Protein 1R5L (pdb70)

Foldseek 3Di:
DACLVVLVVVCVVVPQPPDDPHSDSLSLVLLCLLVVNPNVLSNQLVVLQSVLCVVLVLQRFALQCPVPLQLLVLPQWFWFPDAAPQQATEIEGEPQSDDCVRAAPSSVVNVVVLVQVVVSSDVSQSNRFHEYEYECVNPDVSNLVRLDPVNLLSVQSCQARHGSTPHQAYEYEQDDPVCPVSVCSVVNHDPNHVVRYYAHHPRQVVVCVRGPQTDAPVRNHDDHHVVRSVVVSVVSCCSVVSVSRHD

B-factor: mean 25.12, std 9.26, range [11.46, 57.84]

GO terms:
  GO:0008431 vitamin E binding (F, TAS)
  GO:0006629 lipid metabolic process (P, TAS)
  GO:0120013 lipid transfer activity (F, EXP)
  GO:0042360 vitamin E metabolic process (P, TAS)
  GO:0005829 cytosol (C, TAS)
  GO:0005515 protein binding (F, IPI)

CATH classification: 1.10.8.20 (+2 more: 1.20.5.1200, 3.40.525.10)

Solvent-accessible surface area: 11647 Å² total

Radius of gyration: 17.75 Å; Cα contacts (8 Å, |Δi|>4): 399; chains: 1; bounding box: 36×48×44 Å

InterPro domains:
  IPR001251 CRAL-TRIO lipid binding domain [PF00650] (99-247)
  IPR001251 CRAL-TRIO lipid binding domain [PS50191] (88-253)
  IPR001251 CRAL-TRIO lipid binding domain [SM00516] (95-250)
  IPR001251 CRAL-TRIO lipid binding domain [cd00170] (97-248)
  IPR011074 CRAL/TRIO, N-terminal domain [PF03765] (48-72)
  IPR011074 CRAL/TRIO, N-terminal domain [SM01100] (48-73)
  IPR036273 CRAL/TRIO, N-terminal domain superfamily [SSF46938] (12-89)
  IPR036865 CRAL-TRIO lipid binding domain superfamily [G3DSA:3.40.525.10] (96-241)
  IPR036865 CRAL-TRIO lipid binding domain superfamily [SSF52087] (92-273)

Secondary structure (DSSP, 8-state):
-TTHHHHHHHHHHHT---SSS---HHHHHHHHHHTTT-HHHHHHHHHHHHHHHHH-HHHHS---GGGTHHHHHTT-EEE-SS--TT--EEEEEEGGG--TTTS-HHHHHHHHHHHHHHHTTSHHHHHH-EEEEEE-TT--HHHHHH--HHHHHHHHHHHHTSSSS-EEEEEEES--GGGHHHH--GGGS-HHHHTTB---SS-HHHHHHHSTTTS-GGGT-SS---HHHHHHHHH---HHHHHHT--

Organism: Homo sapiens (NCBI:txid9606)

Sequence (247 aa):
QPGLAALRRRAREAGVPLAPLPLTDSFLLRFLRARDFDLDLAWRLLKNYYKWRAECPEISADLHPRSIIGLLKAGYHGVLRSRDPTGSKVLIYRIAHWDPKVFTAYDVFRVSLITSELIVQEVETQRNGIKAIFDLEGWQFSHAFQITPSSVAKKIAAVLTDSFPLKVRRGIHLINEPVIFHAVFSIKPFLTEKIKERIHHGNNYKQSLLQHFPDILPLEYGGEEFSEDICCQEWTNNFIKSEDYLSSISE

Nearest PDB structures (foldseek):
  1r5l-assembly1_A  TM=1.002E+00  e=2.009E-47  Homo sapiens
  1oiz-assembly2_B  TM=9.698E-01  e=4.340E-42  Homo sapiens
  3w67-assembly1_B  TM=9.714E-01  e=9.330E-40  Mus musculus
  6zpd-assembly1_A  TM=9.839E-01  e=1.927E-38  Homo sapiens
  5mug-assembly1_A  TM=9.830E-01  e=3.223E-38  Homo sapiens

Structure (mmCIF, N/CA/C/O backbone):
data_1R5L
#
_entry.id   1R5L
#
_cell.length_a   40.096
_cell.length_b   77.151
_cell.length_c   85.397
_cell.angle_alpha   90.00
_cell.angle_beta   90.00
_cell.angle_gamma   90.00
#
_symmetry.space_group_name_H-M   'P 21 21 21'
#
loop_
_entity.id
_entity.type
_entity.pdbx_description
1 polymer 'PROTEIN (Alpha-tocopherol transfer protein)'
2 non-polymer (2R)-2,5,7,8-TETRAMETHYL-2-[(4R,8R)-4,8,12-TRIMETHYLTRIDECYL]CHROMAN-6-OL
3 water water
#
loop_
_atom_site.group_PDB
_atom_site.id
_atom_site.type_symbol
_atom_site.label_atom_id
_atom_site.label_alt_id
_atom_site.label_comp_id
_atom_site.label_asym_id
_atom_site.label_entity_id
_atom_site.label_seq_id
_atom_site.pdbx_PDB_ins_code
_atom_site.Cartn_x
_atom_site.Cartn_y
_atom_site.Cartn_z
_atom_site.occupancy
_atom_site.B_iso_or_equiv
_atom_site.auth_seq_id
_atom_site.auth_comp_id
_atom_site.auth_asym_id
_atom_site.auth_atom_id
_atom_site.pdbx_PDB_model_num
ATOM 1 N N . GLN A 1 9 ? 9.087 90.769 7.963 1.00 48.50 25 GLN A N 1
ATOM 2 C CA . GLN A 1 9 ? 9.899 89.546 7.696 1.00 45.91 25 GLN A CA 1
ATOM 3 C C . GLN A 1 9 ? 9.944 89.275 6.191 1.00 43.93 25 GLN A C 1
ATOM 4 O O . GLN A 1 9 ? 8.972 89.529 5.483 1.00 45.83 25 GLN A O 1
ATOM 10 N N . PRO A 1 10 ? 11.074 88.743 5.680 1.00 43.60 26 PRO A N 1
ATOM 11 C CA . PRO A 1 10 ? 11.174 88.484 4.239 1.00 39.60 26 PRO A CA 1
ATOM 12 C C . PRO A 1 10 ? 10.093 87.605 3.636 1.00 37.66 26 PRO A C 1
ATOM 13 O O . PRO A 1 10 ? 9.904 86.459 4.054 1.00 38.31 26 PRO A O 1
ATOM 17 N N . GLY A 1 11 ? 9.378 88.161 2.658 1.00 35.01 27 GLY A N 1
ATOM 18 C CA . GLY A 1 11 ? 8.337 87.414 1.982 1.00 30.15 27 GLY A CA 1
ATOM 19 C C . GLY A 1 11 ? 6.929 87.471 2.559 1.00 28.10 27 GLY A C 1
ATOM 20 O O . GLY A 1 11 ? 6.015 86.918 1.968 1.00 25.79 27 GLY A O 1
ATOM 21 N N . LEU A 1 12 ? 6.729 88.160 3.679 1.00 27.84 28 LEU A N 1
ATOM 22 C CA . LEU A 1 12 ? 5.395 88.218 4.276 1.00 28.50 28 LEU A CA 1
ATOM 23 C C . LEU A 1 12 ? 4.328 88.900 3.391 1.00 25.45 28 LEU A C 1
ATOM 24 O O . LEU A 1 12 ? 3.235 88.355 3.143 1.00 23.02 28 LEU A O 1
ATOM 29 N N . ALA A 1 13 ? 4.636 90.097 2.894 1.00 28.06 29 ALA A N 1
ATOM 30 C CA . ALA A 1 13 ? 3.683 90.763 2.030 1.00 24.88 29 ALA A CA 1
ATOM 31 C C . ALA A 1 13 ? 3.467 89.980 0.728 1.00 19.68 29 ALA A C 1
ATOM 32 O O . ALA A 1 13 ? 2.367 89.884 0.245 1.00 25.51 29 ALA A O 1
ATOM 34 N N . ALA A 1 14 ? 4.531 89.417 0.190 1.00 24.51 30 ALA A N 1
ATOM 35 C CA . ALA A 1 14 ? 4.421 88.623 -1.041 1.00 28.81 30 ALA A CA 1
ATOM 36 C C . ALA A 1 14 ? 3.531 87.399 -0.791 1.00 25.17 30 ALA A C 1
ATOM 37 O O . ALA A 1 14 ? 2.705 87.032 -1.617 1.00 26.35 30 ALA A O 1
ATOM 39 N N . LEU A 1 15 ? 3.700 86.748 0.364 1.00 24.97 31 LEU A N 1
ATOM 40 C CA . LEU A 1 15 ? 2.876 85.580 0.669 1.00 25.64 31 LEU A CA 1
ATOM 41 C C . LEU A 1 15 ? 1.414 85.972 0.852 1.00 24.69 31 LEU A C 1
ATOM 42 O O . LEU A 1 15 ? 0.520 85.272 0.394 1.00 22.55 31 LEU A O 1
ATOM 47 N N . ARG A 1 16 ? 1.152 87.074 1.565 1.00 22.13 32 ARG A N 1
ATOM 48 C CA . ARG A 1 16 ? -0.223 87.543 1.714 1.00 24.98 32 ARG A CA 1
ATOM 49 C C . ARG A 1 16 ? -0.887 87.822 0.340 1.00 22.30 32 ARG A C 1
ATOM 50 O O . ARG A 1 16 ? -2.032 87.438 0.093 1.00 25.10 32 ARG A O 1
ATOM 58 N N . ARG A 1 17 ? -0.180 88.540 -0.526 1.00 28.98 33 ARG A N 1
ATOM 59 C CA . ARG A 1 17 ? -0.725 88.868 -1.841 1.00 29.48 33 ARG A CA 1
ATOM 60 C C . ARG A 1 17 ? -1.066 87.609 -2.656 1.00 27.18 33 ARG A C 1
ATOM 61 O O . ARG A 1 17 ? -2.146 87.527 -3.261 1.00 28.61 33 ARG A O 1
ATOM 69 N N . ARG A 1 18 ? -0.178 86.616 -2.646 1.00 26.28 34 ARG A N 1
ATOM 70 C CA . ARG A 1 18 ? -0.441 85.382 -3.378 1.00 28.42 34 ARG A CA 1
ATOM 71 C C . ARG A 1 18 ? -1.694 84.710 -2.872 1.00 26.86 34 ARG A C 1
ATOM 72 O O . ARG A 1 18 ? -2.548 84.238 -3.635 1.00 31.32 34 ARG A O 1
ATOM 80 N N . ALA A 1 19 ? -1.787 84.638 -1.550 1.00 27.27 35 ALA A N 1
ATOM 81 C CA . ALA A 1 19 ? -2.947 84.037 -0.913 1.00 29.96 35 ALA A CA 1
ATOM 82 C C . ALA A 1 19 ? -4.214 84.791 -1.342 1.00 28.57 35 ALA A C 1
ATOM 83 O O . ALA A 1 19 ? -5.202 84.170 -1.741 1.00 29.00 35 ALA A O 1
ATOM 85 N N . ARG A 1 20 ? -4.174 86.117 -1.284 1.00 31.58 36 ARG A N 1
ATOM 86 C CA . ARG A 1 20 ? -5.337 86.915 -1.685 1.00 37.15 36 ARG A CA 1
ATOM 87 C C . ARG A 1 20 ? -5.699 86.722 -3.161 1.00 37.03 36 ARG A C 1
ATOM 88 O O . ARG A 1 20 ? -6.868 86.523 -3.493 1.00 37.69 36 ARG A O 1
ATOM 96 N N . GLU A 1 21 ? -4.693 86.778 -4.031 1.00 38.82 37 GLU A N 1
ATOM 97 C CA . GLU A 1 21 ? -4.903 86.605 -5.473 1.00 42.13 37 GLU A CA 1
ATOM 98 C C . GLU A 1 21 ? -5.499 85.242 -5.757 1.00 43.30 37 GLU A C 1
ATOM 99 O O . GLU A 1 21 ? -6.407 85.107 -6.582 1.00 44.52 37 GLU A O 1
ATOM 105 N N . ALA A 1 22 ? -4.965 84.220 -5.090 1.00 42.90 38 ALA A N 1
ATOM 106 C CA . ALA A 1 22 ? -5.436 82.863 -5.306 1.00 43.52 38 ALA A CA 1
ATOM 107 C C . ALA A 1 22 ? -6.813 82.644 -4.700 1.00 42.35 38 ALA A C 1
ATOM 108 O O . ALA A 1 22 ? -7.447 81.613 -4.928 1.00 42.61 38 ALA A O 1
ATOM 110 N N . GLY A 1 23 ? -7.275 83.623 -3.932 1.00 43.33 39 GLY A N 1
ATOM 111 C CA . GLY A 1 23 ? -8.582 83.534 -3.311 1.00 45.14 39 GLY A CA 1
ATOM 112 C C . GLY A 1 23 ? -8.682 82.441 -2.269 1.00 47.22 39 GLY A C 1
ATOM 113 O O . GLY A 1 23 ? -9.684 81.712 -2.201 1.00 46.80 39 GLY A O 1
ATOM 114 N N . VAL A 1 24 ? -7.641 82.303 -1.452 1.00 46.98 40 VAL A N 1
ATOM 115 C CA . VAL A 1 24 ? -7.679 81.272 -0.424 1.00 45.35 40 VAL A CA 1
ATOM 116 C C . VAL A 1 24 ? -8.851 81.524 0.512 1.00 46.22 40 VAL A C 1
ATOM 117 O O . VAL A 1 24 ? -9.272 82.661 0.707 1.00 44.09 40 VAL A O 1
ATOM 121 N N . PRO A 1 25 ? -9.386 80.457 1.116 1.00 49.87 41 PRO A N 1
ATOM 122 C CA . PRO A 1 25 ? -10.524 80.657 2.010 1.00 50.80 41 PRO A CA 1
ATOM 123 C C . PRO A 1 25 ? -10.527 81.988 2.742 1.00 54.64 41 PRO A C 1
ATOM 124 O O . PRO A 1 25 ? -9.597 82.332 3.484 1.00 55.94 41 PRO A O 1
ATOM 128 N N . LEU A 1 26 ? -11.570 82.751 2.436 1.00 55.46 42 LEU A N 1
ATOM 129 C CA . LEU A 1 26 ? -11.839 84.044 3.039 1.00 55.30 42 LEU A CA 1
ATOM 130 C C . LEU A 1 26 ? -11.455 83.921 4.519 1.00 56.24 42 LEU A C 1
ATOM 131 O O . LEU A 1 26 ? -10.377 84.354 4.943 1.00 57.71 42 LEU A O 1
ATOM 136 N N . ALA A 1 27 ? -12.358 83.315 5.287 1.00 54.18 43 ALA A N 1
ATOM 137 C CA . ALA A 1 27 ? -12.169 83.056 6.706 1.00 53.32 43 ALA A CA 1
ATOM 138 C C . ALA A 1 27 ? -12.498 81.566 6.883 1.00 52.58 43 ALA A C 1
ATOM 139 O O . ALA A 1 27 ? -12.906 80.912 5.927 1.00 56.23 43 ALA A O 1
ATOM 141 N N . PRO A 1 28 ? -12.272 80.996 8.083 1.00 54.17 44 PRO A N 1
ATOM 142 C CA . PRO A 1 28 ? -11.720 81.722 9.227 1.00 52.26 44 PRO A CA 1
ATOM 143 C C . PRO A 1 28 ? -10.225 81.812 8.960 1.00 52.61 44 PRO A C 1
ATOM 144 O O . PRO A 1 28 ? -9.773 81.580 7.828 1.00 55.27 44 PRO A O 1
ATOM 148 N N . LEU A 1 29 ? -9.461 82.141 9.991 1.00 52.48 45 LEU A N 1
ATOM 149 C CA . LEU A 1 29 ? -8.025 82.254 9.852 1.00 45.86 45 LEU A CA 1
ATOM 150 C C . LEU A 1 29 ? -7.662 83.473 8.998 1.00 41.79 45 LEU A C 1
ATOM 151 O O . LEU A 1 29 ? -7.283 83.335 7.827 1.00 42.31 45 LEU A O 1
ATOM 156 N N . PRO A 1 30 ? -7.827 84.687 9.551 1.00 34.71 46 PRO A N 1
ATOM 157 C CA . PRO A 1 30 ? -7.465 85.873 8.768 1.00 33.31 46 PRO A CA 1
ATOM 158 C C . PRO A 1 30 ? -5.948 85.779 8.479 1.00 31.74 46 PRO A C 1
ATOM 159 O O . PRO A 1 30 ? -5.193 85.145 9.257 1.00 26.46 46 PRO A O 1
ATOM 163 N N . LEU A 1 31 ? -5.524 86.433 7.399 1.00 28.64 47 LEU A N 1
ATOM 164 C CA . LEU A 1 31 ? -4.145 86.419 6.955 1.00 26.90 47 LEU A CA 1
ATOM 165 C C . LEU A 1 31 ? -3.322 87.432 7.735 1.00 24.13 47 LEU A C 1
ATOM 166 O O . LEU A 1 31 ? -2.727 88.356 7.188 1.00 26.73 47 LEU A O 1
ATOM 171 N N . THR A 1 32 ? -3.294 87.234 9.044 1.00 18.14 48 THR A N 1
ATOM 172 C CA . THR A 1 32 ? -2.512 88.118 9.889 1.00 17.80 48 THR A CA 1
ATOM 173 C C . THR A 1 32 ? -1.046 87.799 9.726 1.00 17.05 48 THR A C 1
ATOM 174 O O . THR A 1 32 ? -0.684 86.697 9.246 1.00 17.31 48 THR A O 1
ATOM 178 N N . ASP A 1 33 ? -0.188 88.711 10.163 1.00 16.43 49 ASP A N 1
ATOM 179 C CA . ASP A 1 33 ? 1.238 88.465 10.104 1.00 16.36 49 ASP A CA 1
ATOM 180 C C . ASP A 1 33 ? 1.587 87.196 10.907 1.00 17.98 49 ASP A C 1
ATOM 181 O O . ASP A 1 33 ? 2.408 86.351 10.461 1.00 17.80 49 ASP A O 1
ATOM 186 N N . SER A 1 34 ? 0.971 87.049 12.089 1.00 16.12 50 SER A N 1
ATOM 187 C CA . SER A 1 34 ? 1.281 85.901 12.904 1.00 16.64 50 SER A CA 1
ATOM 188 C C . SER A 1 34 ? 0.944 84.593 12.220 1.00 16.92 50 SER A C 1
ATOM 189 O O . SER A 1 34 ? 1.734 83.630 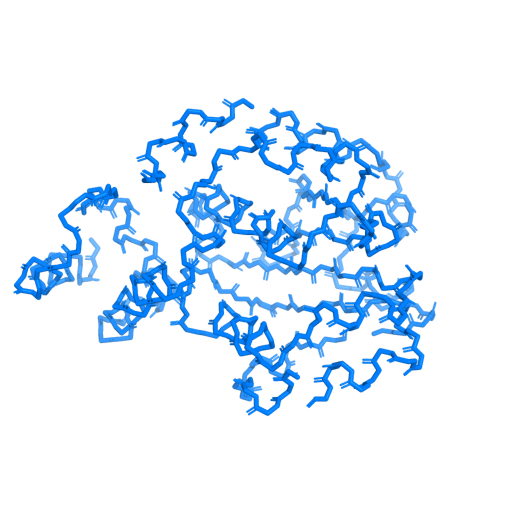12.327 1.00 18.64 50 SER A O 1
ATOM 192 N N . PHE A 1 35 ? -0.199 84.547 11.540 1.00 17.22 51 PHE A N 1
ATOM 193 C CA . PHE A 1 35 ? -0.596 83.336 10.848 1.00 14.47 51 PHE A CA 1
ATOM 194 C C . PHE A 1 35 ? 0.368 83.028 9.741 1.00 14.82 51 PHE A C 1
ATOM 195 O O . PHE A 1 35 ? 0.871 81.898 9.653 1.00 16.31 51 PHE A O 1
ATOM 203 N N . LEU A 1 36 ? 0.633 84.019 8.895 1.00 15.40 52 LEU A N 1
ATOM 204 C CA . LEU A 1 36 ? 1.488 83.769 7.746 1.00 16.29 52 LEU A CA 1
ATOM 205 C C . LEU A 1 36 ? 2.892 83.433 8.157 1.00 15.64 52 LEU A C 1
ATOM 206 O O . LEU A 1 36 ? 3.565 82.637 7.458 1.00 17.91 52 LEU A O 1
ATOM 211 N N . LEU A 1 37 ? 3.377 84.013 9.253 1.00 16.72 53 LEU A N 1
ATOM 212 C CA . LEU A 1 37 ? 4.738 83.711 9.685 1.00 16.55 53 LEU A CA 1
ATOM 213 C C . LEU A 1 37 ? 4.900 82.231 10.027 1.00 16.89 53 LEU A C 1
ATOM 214 O O . LEU A 1 37 ? 6.018 81.689 9.971 1.00 18.03 53 LEU A O 1
ATOM 219 N N . ARG A 1 38 ? 3.806 81.548 10.387 1.00 16.07 54 ARG A N 1
ATOM 220 C CA . ARG A 1 38 ? 3.941 80.120 10.716 1.00 15.99 54 ARG A CA 1
ATOM 221 C C . ARG A 1 38 ? 4.475 79.395 9.473 1.00 15.55 54 ARG A C 1
ATOM 222 O O . ARG A 1 38 ? 5.300 78.469 9.587 1.00 16.20 54 ARG A O 1
ATOM 230 N N . PHE A 1 39 ? 3.929 79.781 8.322 1.00 16.31 55 PHE A N 1
ATOM 231 C CA . PHE A 1 39 ? 4.274 79.138 7.030 1.00 16.81 55 PHE A CA 1
ATOM 232 C C . PHE A 1 39 ? 5.670 79.526 6.586 1.00 16.71 55 PHE A C 1
ATOM 233 O O . PHE A 1 39 ? 6.464 78.672 6.162 1.00 18.17 55 PHE A O 1
ATOM 241 N N . LEU A 1 40 ? 5.997 80.798 6.715 1.00 17.31 56 LEU A N 1
ATOM 242 C CA . LEU A 1 40 ? 7.372 81.206 6.379 1.00 17.90 56 LEU A CA 1
ATOM 243 C C . LEU A 1 40 ? 8.400 80.547 7.303 1.00 19.06 56 LEU A C 1
ATOM 244 O O . LEU A 1 40 ? 9.400 80.010 6.833 1.00 20.02 56 LEU A O 1
ATOM 249 N N . ARG A 1 41 ? 8.189 80.534 8.622 1.00 17.03 57 ARG A N 1
ATOM 250 C CA . ARG A 1 41 ? 9.159 79.899 9.497 1.00 16.01 57 ARG A CA 1
ATOM 251 C C . ARG A 1 41 ? 9.267 78.391 9.277 1.00 18.06 57 ARG A C 1
ATOM 252 O O . ARG A 1 41 ? 10.342 77.820 9.450 1.00 19.23 57 ARG A O 1
ATOM 260 N N . ALA A 1 42 ? 8.177 77.719 8.914 1.00 18.66 58 ALA A N 1
ATOM 261 C CA . ALA A 1 42 ? 8.250 76.275 8.726 1.00 17.42 58 ALA A CA 1
ATOM 262 C C . ALA A 1 42 ? 9.140 75.940 7.533 1.00 20.37 58 ALA A C 1
ATOM 263 O O . ALA A 1 42 ? 9.661 74.828 7.429 1.00 23.54 58 ALA A O 1
ATOM 265 N N . ARG A 1 43 ? 9.305 76.918 6.647 1.00 20.75 59 ARG A N 1
ATOM 266 C CA . ARG A 1 43 ? 10.111 76.697 5.431 1.00 22.25 59 ARG A CA 1
ATOM 267 C C . ARG A 1 43 ? 11.314 77.653 5.318 1.00 24.64 59 ARG A C 1
ATOM 268 O O . ARG A 1 43 ? 11.766 78.012 4.218 1.00 26.70 59 ARG A O 1
ATOM 276 N N . ASP A 1 44 ? 11.843 78.056 6.467 1.00 23.22 60 ASP A N 1
ATOM 277 C CA . ASP A 1 44 ? 13.001 78.933 6.534 1.00 28.96 60 ASP A CA 1
ATOM 278 C C . ASP A 1 44 ? 12.959 80.167 5.652 1.00 25.50 60 ASP A C 1
ATOM 279 O O . ASP A 1 44 ? 13.984 80.586 5.064 1.00 26.14 60 ASP A O 1
ATOM 284 N N . PHE A 1 45 ? 11.772 80.760 5.566 1.00 25.89 61 PHE A N 1
ATOM 285 C CA . PHE A 1 45 ? 11.527 81.954 4.780 1.00 24.32 61 PHE A CA 1
ATOM 286 C C . PHE A 1 45 ? 11.702 81.835 3.285 1.00 28.79 61 PHE A C 1
ATOM 287 O O . PHE A 1 45 ? 11.982 82.820 2.623 1.00 29.36 61 PHE A O 1
ATOM 295 N N . ASP A 1 46 ? 11.522 80.618 2.778 1.00 26.01 62 ASP A N 1
ATOM 296 C CA . ASP A 1 46 ? 11.582 80.364 1.355 1.00 29.04 62 ASP A CA 1
ATOM 297 C C . ASP A 1 46 ? 10.150 80.579 0.902 1.00 26.41 62 ASP A C 1
ATOM 298 O O . ASP A 1 46 ? 9.227 79.774 1.179 1.00 24.73 62 ASP A O 1
ATOM 303 N N . LEU A 1 47 ? 9.935 81.703 0.248 1.00 26.99 63 LEU A N 1
ATOM 304 C CA . LEU A 1 47 ? 8.616 82.053 -0.231 1.00 24.22 63 LEU A CA 1
ATOM 305 C C . LEU A 1 47 ? 7.885 80.980 -1.037 1.00 29.41 63 LEU A C 1
ATOM 306 O O . LEU A 1 47 ? 6.709 80.691 -0.785 1.00 24.96 63 LEU A O 1
ATOM 311 N N . ASP A 1 48 ? 8.547 80.404 -2.041 1.00 27.12 64 ASP A N 1
ATOM 312 C CA . ASP A 1 48 ? 7.857 79.398 -2.819 1.00 28.78 64 ASP A CA 1
ATOM 313 C C . ASP A 1 48 ? 7.455 78.148 -2.040 1.00 20.80 64 ASP A C 1
ATOM 314 O O . ASP A 1 48 ? 6.355 77.645 -2.233 1.00 22.46 64 ASP A O 1
ATOM 319 N N . LEU A 1 49 ? 8.337 77.706 -1.157 1.00 25.01 65 LEU A N 1
ATOM 320 C CA . LEU A 1 49 ? 8.046 76.543 -0.332 1.00 24.93 65 LEU A CA 1
ATOM 321 C C . LEU A 1 49 ? 6.967 76.903 0.692 1.00 23.40 65 LEU A C 1
ATOM 322 O O . LEU A 1 49 ? 6.072 76.090 0.934 1.00 21.04 65 LEU A O 1
ATOM 327 N N . ALA A 1 50 ? 7.035 78.108 1.278 1.00 22.88 66 ALA A N 1
ATOM 328 C CA . ALA A 1 50 ? 5.988 78.525 2.231 1.00 20.45 66 ALA A CA 1
ATOM 329 C C . ALA A 1 50 ? 4.612 78.601 1.563 1.00 19.91 66 ALA A C 1
ATOM 330 O O . ALA A 1 50 ? 3.566 78.256 2.144 1.00 19.86 66 ALA A O 1
ATOM 332 N N . TRP A 1 51 ? 4.585 79.068 0.303 1.00 18.75 67 TRP A N 1
ATOM 333 C CA . TRP A 1 51 ? 3.354 79.196 -0.447 1.00 20.54 67 TRP A CA 1
ATOM 334 C C . TRP A 1 51 ? 2.777 77.811 -0.762 1.00 19.68 67 TRP A C 1
ATOM 335 O O . TRP A 1 51 ? 1.560 77.617 -0.676 1.00 22.34 67 TRP A O 1
ATOM 346 N N . ARG A 1 52 ? 3.646 76.876 -1.171 1.00 21.42 68 ARG A N 1
ATOM 347 C CA . ARG A 1 52 ? 3.207 75.515 -1.477 1.00 22.24 68 ARG A CA 1
ATOM 348 C C . ARG A 1 52 ? 2.574 74.910 -0.201 1.00 21.82 68 ARG A C 1
ATOM 349 O O . 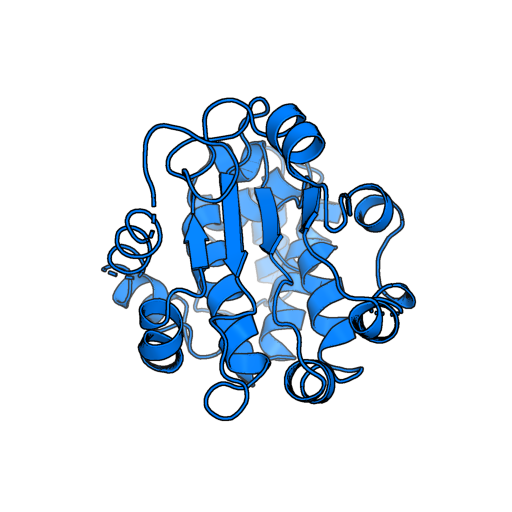ARG A 1 52 ? 1.503 74.317 -0.242 1.00 22.41 68 ARG A O 1
ATOM 357 N N . LEU A 1 53 ? 3.241 75.137 0.922 1.00 20.53 69 LEU A N 1
ATOM 358 C CA . LEU A 1 53 ? 2.765 74.623 2.219 1.00 19.68 69 LEU A CA 1
ATOM 359 C C . LEU A 1 53 ? 1.429 75.244 2.564 1.00 20.39 69 LEU A C 1
ATOM 360 O O . LEU A 1 53 ? 0.531 74.559 3.020 1.00 18.99 69 LEU A O 1
ATOM 365 N N . LEU A 1 54 ? 1.298 76.559 2.387 1.00 19.17 70 LEU A N 1
ATOM 366 C CA . LEU A 1 54 ? 0.035 77.203 2.677 1.00 18.35 70 LEU A CA 1
ATOM 367 C C . LEU A 1 54 ? -1.128 76.652 1.835 1.00 18.66 70 LEU A C 1
ATOM 368 O O . LEU A 1 54 ? -2.222 76.370 2.347 1.00 19.95 70 LEU A O 1
ATOM 373 N N . LYS A 1 55 ? -0.888 76.484 0.528 1.00 21.15 71 LYS A N 1
ATOM 374 C CA . LYS A 1 55 ? -1.937 75.949 -0.328 1.00 21.43 71 LYS A CA 1
ATOM 375 C C . LYS A 1 55 ? -2.276 74.526 0.128 1.00 21.05 71 LYS A C 1
ATOM 376 O O . LYS A 1 55 ? -3.440 74.158 0.200 1.00 22.86 71 LYS A O 1
ATOM 382 N N . ASN A 1 56 ? -1.249 73.751 0.456 1.00 22.20 72 ASN A N 1
ATOM 383 C CA . ASN A 1 56 ? -1.465 72.370 0.892 1.00 20.44 72 ASN A CA 1
ATOM 384 C C . ASN A 1 56 ? -2.233 72.305 2.218 1.00 19.10 72 ASN A C 1
ATOM 385 O O . ASN A 1 56 ? -3.003 71.374 2.462 1.00 22.02 72 ASN A O 1
ATOM 390 N N . TYR A 1 57 ? -1.993 73.274 3.097 1.00 18.63 73 TYR A N 1
ATOM 391 C CA . TYR A 1 57 ? -2.687 73.323 4.368 1.00 17.85 73 TYR A CA 1
ATOM 392 C C . TYR A 1 57 ? -4.186 73.482 4.134 1.00 21.39 73 TYR A C 1
ATOM 393 O O . TYR A 1 57 ? -4.992 72.775 4.735 1.00 20.24 73 TYR A O 1
ATOM 402 N N . TYR A 1 58 ? -4.544 74.403 3.225 1.00 20.79 74 TYR A N 1
ATOM 403 C CA . TYR A 1 58 ? -5.945 74.608 2.936 1.00 21.69 74 TYR A CA 1
ATOM 404 C C . TYR A 1 58 ? -6.536 73.401 2.213 1.00 20.59 74 TYR A C 1
ATOM 405 O O . TYR A 1 58 ? -7.666 73.051 2.485 1.00 21.98 74 TYR A O 1
ATOM 414 N N . LYS A 1 59 ? -5.750 72.785 1.333 1.00 20.42 75 LYS A N 1
ATOM 415 C CA . LYS A 1 59 ? -6.198 71.617 0.554 1.00 23.73 75 LYS A CA 1
ATOM 416 C C . LYS A 1 59 ? -6.509 70.476 1.515 1.00 24.56 75 LYS A C 1
ATOM 417 O O . LYS A 1 59 ? -7.583 69.871 1.498 1.00 23.08 75 LYS A O 1
ATOM 423 N N . TRP A 1 60 ? -5.563 70.216 2.410 1.00 23.47 76 TRP A N 1
ATOM 424 C CA . TRP A 1 60 ? -5.768 69.126 3.340 1.00 22.65 76 TRP A CA 1
ATOM 425 C C . TRP A 1 60 ? -7.012 69.370 4.181 1.00 19.06 76 TRP A C 1
ATOM 426 O O . TRP A 1 60 ? -7.807 68.448 4.390 1.00 20.82 76 TRP A O 1
ATOM 437 N N . ARG A 1 61 ? -7.209 70.591 4.686 1.00 20.66 77 ARG A N 1
ATOM 438 C CA . ARG A 1 61 ? -8.390 70.865 5.489 1.00 20.92 77 ARG A CA 1
ATOM 439 C C . ARG A 1 61 ? -9.700 70.642 4.689 1.00 22.64 77 ARG A C 1
ATOM 440 O O . ARG A 1 61 ? -10.669 70.099 5.245 1.00 26.62 77 ARG A O 1
ATOM 448 N N . ALA A 1 62 ? -9.700 71.065 3.421 1.00 24.21 78 ALA A N 1
ATOM 449 C CA . ALA A 1 62 ? -10.891 70.914 2.595 1.00 28.22 78 ALA A CA 1
ATOM 450 C C . ALA A 1 62 ? -11.143 69.454 2.279 1.00 27.52 78 ALA A C 1
ATOM 451 O O . ALA A 1 62 ? -12.303 69.032 2.180 1.00 30.96 78 ALA A O 1
ATOM 453 N N . GLU A 1 63 ? -10.063 68.692 2.122 1.00 25.45 79 GLU A N 1
ATOM 454 C CA . GLU A 1 63 ? -10.178 67.265 1.791 1.00 25.55 79 GLU A CA 1
ATOM 455 C C . GLU A 1 63 ? -10.405 66.308 2.950 1.00 24.24 79 GLU A C 1
ATOM 456 O O . GLU A 1 63 ? -10.724 65.136 2.730 1.00 26.23 79 GLU A O 1
ATOM 462 N N . CYS A 1 64 ? -10.239 66.797 4.181 1.00 24.13 80 CYS A N 1
ATOM 463 C CA . CYS A 1 64 ? -10.385 65.982 5.377 1.00 24.62 80 CYS A CA 1
ATOM 464 C C . CYS A 1 64 ? -11.307 66.686 6.380 1.00 25.47 80 CYS A C 1
ATOM 465 O O . CYS A 1 64 ? -10.988 66.804 7.566 1.00 24.06 80 CYS A O 1
ATOM 468 N N . PRO A 1 65 ? -12.517 67.113 5.958 1.00 25.10 81 PRO A N 1
ATOM 469 C CA . PRO A 1 65 ? -13.423 67.802 6.889 1.00 27.59 81 PRO A CA 1
ATOM 470 C C . PRO A 1 65 ? -13.839 67.016 8.118 1.00 26.98 81 PRO A C 1
ATOM 471 O O . PRO A 1 65 ? -14.132 67.610 9.169 1.00 33.40 81 PRO A O 1
ATOM 475 N N . GLU A 1 66 ? -13.852 65.693 8.004 1.00 32.25 82 GLU A N 1
ATOM 476 C CA . GLU A 1 66 ? -14.190 64.828 9.122 1.00 31.74 82 GLU A CA 1
ATOM 477 C C . GLU A 1 66 ? -13.255 65.146 10.301 1.00 32.94 82 GLU A C 1
ATOM 478 O O . GLU A 1 66 ? -13.672 65.126 11.464 1.00 32.37 82 GLU A O 1
ATOM 484 N N . ILE A 1 67 ? -12.005 65.474 9.980 1.00 25.64 83 ILE A N 1
ATOM 485 C CA . ILE A 1 67 ? -11.037 65.796 11.027 1.00 22.39 83 ILE A CA 1
ATOM 486 C C . ILE A 1 67 ? -10.929 67.304 11.268 1.00 25.05 83 ILE A C 1
ATOM 487 O O . ILE A 1 67 ? -10.909 67.763 12.405 1.00 30.10 83 ILE A O 1
ATOM 492 N N . SER A 1 68 ? -10.884 68.076 10.192 1.00 22.40 84 SER A N 1
ATOM 493 C CA . SER A 1 68 ? -10.628 69.522 10.269 1.00 25.37 84 SER A CA 1
ATOM 494 C C . SER A 1 68 ? -11.714 70.541 10.535 1.00 24.70 84 SER A C 1
ATOM 495 O O . SER A 1 68 ? -11.407 71.660 10.964 1.00 27.27 84 SER A O 1
ATOM 498 N N . ALA A 1 69 ? -12.953 70.167 10.276 1.00 28.83 85 ALA A N 1
ATOM 499 C CA . ALA A 1 69 ? -14.020 71.148 10.359 1.00 33.45 85 ALA A CA 1
ATOM 500 C C . ALA A 1 69 ? -14.271 71.688 11.734 1.00 29.48 85 ALA A C 1
ATOM 501 O O . ALA A 1 69 ? -14.232 72.909 11.943 1.00 34.31 85 ALA A O 1
ATOM 503 N N . ASP A 1 70 ? -14.509 70.791 12.678 1.00 26.01 86 ASP A N 1
ATOM 504 C CA . ASP A 1 70 ? -14.801 71.218 14.024 1.00 26.17 86 ASP A CA 1
ATOM 505 C C . ASP A 1 70 ? -13.630 70.858 14.934 1.00 22.93 86 ASP A C 1
ATOM 506 O O . ASP A 1 70 ? -13.439 69.700 15.245 1.00 28.30 86 ASP A O 1
ATOM 511 N N . LEU A 1 71 ? -12.891 71.860 15.370 1.00 23.07 87 LEU A N 1
ATOM 512 C CA . LEU A 1 71 ? -11.752 71.612 16.267 1.00 22.05 87 LEU A CA 1
ATOM 513 C C . LEU A 1 71 ? -12.098 71.852 17.750 1.00 21.03 87 LEU A C 1
ATOM 514 O O . LEU A 1 71 ? -11.248 71.904 18.659 1.00 22.05 87 LEU A O 1
ATOM 519 N N . HIS A 1 72 ? -13.382 72.037 18.044 1.00 20.58 88 HIS A N 1
ATOM 520 C CA . HIS A 1 72 ? -13.757 72.194 19.421 1.00 18.95 88 HIS A CA 1
ATOM 521 C C . HIS A 1 72 ? -13.449 70.838 20.106 1.00 18.00 88 HIS A C 1
ATOM 522 O O . HIS A 1 72 ? -13.799 69.786 19.608 1.00 21.67 88 HIS A O 1
ATOM 529 N N . PRO A 1 73 ? -12.866 70.870 21.288 1.00 20.50 89 PRO A N 1
ATOM 530 C CA . PRO A 1 73 ? -12.523 69.608 21.947 1.00 24.51 89 PRO A CA 1
ATOM 531 C C . PRO A 1 73 ? -13.624 68.729 22.443 1.00 23.53 89 PRO A C 1
ATOM 532 O O . PRO A 1 73 ? -13.382 67.615 22.841 1.00 22.35 89 PRO A O 1
ATOM 536 N N . ARG A 1 74 ? -14.856 69.219 22.413 1.00 22.35 90 ARG A N 1
ATOM 537 C CA . ARG A 1 74 ? -15.970 68.368 22.859 1.00 21.80 90 ARG A CA 1
ATOM 538 C C . ARG A 1 74 ? -16.064 66.968 22.249 1.00 20.61 90 ARG A C 1
ATOM 539 O O . ARG A 1 74 ? -16.444 66.016 22.937 1.00 24.19 90 ARG A O 1
ATOM 547 N N . SER A 1 75 ? -15.713 66.797 20.973 1.00 2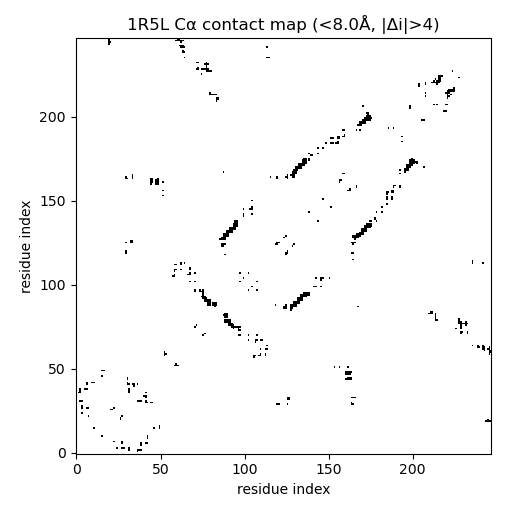1.56 91 SER A N 1
ATOM 548 C CA . SER A 1 75 ? -15.800 65.475 20.312 1.00 22.32 91 SER A CA 1
ATOM 549 C C . SER A 1 75 ? -14.768 64.474 20.810 1.00 26.80 91 SER A C 1
ATOM 550 O O . SER A 1 75 ? -14.963 63.266 20.688 1.00 29.12 91 SER A O 1
ATOM 553 N N . ILE A 1 76 ? -13.665 64.974 21.358 1.00 24.43 92 ILE A N 1
ATOM 554 C CA . ILE A 1 76 ? -12.612 64.076 21.830 1.00 23.39 92 ILE A CA 1
ATOM 555 C C . ILE A 1 76 ? -12.212 64.230 23.296 1.00 22.71 92 ILE A C 1
ATOM 556 O O . ILE A 1 76 ? -11.205 63.667 23.777 1.00 21.29 92 ILE A O 1
ATOM 561 N N . ILE A 1 77 ? -13.032 64.943 24.054 1.00 20.89 93 ILE A N 1
ATOM 562 C CA . ILE A 1 77 ? -12.708 65.120 25.461 1.00 21.43 93 ILE A CA 1
ATOM 563 C C . ILE A 1 77 ? -12.566 63.780 26.203 1.00 19.36 93 ILE A C 1
ATOM 564 O O . ILE A 1 77 ? -11.702 63.646 27.051 1.00 18.58 93 ILE A O 1
ATOM 569 N N . GLY A 1 78 ? -13.355 62.774 25.857 1.00 20.12 94 GLY A N 1
ATOM 570 C CA . GLY A 1 78 ? -13.235 61.501 26.528 1.00 18.81 94 GLY A CA 1
ATOM 571 C C . GLY A 1 78 ? -11.892 60.808 26.255 1.00 19.14 94 GLY A C 1
ATOM 572 O O . GLY A 1 78 ? -11.342 60.103 27.110 1.00 21.93 94 GLY A O 1
ATOM 573 N N . LEU A 1 79 ? -11.380 61.032 25.048 1.00 18.87 95 LEU A N 1
ATOM 574 C CA . LEU A 1 79 ? -10.110 60.454 24.655 1.00 19.95 95 LEU A CA 1
ATOM 575 C C . LEU A 1 79 ? -8.963 61.125 25.462 1.00 16.84 95 LEU A C 1
ATOM 576 O O . LEU A 1 79 ? -8.027 60.442 25.969 1.00 18.84 95 LEU A O 1
ATOM 581 N N . LEU A 1 80 ? -9.057 62.435 25.669 1.00 18.78 96 LEU A N 1
ATOM 582 C CA . LEU A 1 80 ? -8.097 63.122 26.480 1.00 17.04 96 LEU A CA 1
ATOM 583 C C . LEU A 1 80 ? -8.183 62.640 27.925 1.00 19.24 96 LEU A C 1
ATOM 584 O O . LEU A 1 80 ? -7.188 62.394 28.600 1.00 18.69 96 LEU A O 1
ATOM 589 N N . LYS A 1 81 ? -9.410 62.501 28.420 1.00 18.54 97 LYS A N 1
ATOM 590 C CA . LYS A 1 81 ? -9.553 62.040 29.786 1.00 19.65 97 LYS A CA 1
ATOM 591 C C . LYS A 1 81 ? -9.074 60.619 30.011 1.00 20.54 97 LYS A C 1
ATOM 592 O O . LYS A 1 81 ? -8.702 60.262 31.121 1.00 21.83 97 LYS A O 1
ATOM 598 N N . ALA A 1 82 ? -9.096 59.813 28.952 1.00 18.16 98 ALA A N 1
ATOM 599 C CA . ALA A 1 82 ? -8.627 58.434 29.013 1.00 18.74 98 ALA A CA 1
ATOM 600 C C . ALA A 1 82 ? -7.093 58.375 29.153 1.00 19.77 98 ALA A C 1
ATOM 601 O O . ALA A 1 82 ? -6.559 57.296 29.410 1.00 20.81 98 ALA A O 1
ATOM 603 N N . GLY A 1 83 ? -6.393 59.498 28.928 1.00 17.60 99 GLY A N 1
ATOM 604 C CA . GLY A 1 83 ? -4.932 59.470 29.103 1.00 16.59 99 GLY A CA 1
ATOM 605 C C . GLY A 1 83 ? -4.141 59.249 27.818 1.00 17.42 99 GLY A C 1
ATOM 606 O O . GLY A 1 83 ? -2.958 58.884 27.860 1.00 17.88 99 GLY A O 1
ATOM 607 N N . TYR A 1 84 ? -4.779 59.446 26.682 1.00 16.34 100 TYR A N 1
ATOM 608 C CA . TYR A 1 84 ? -4.111 59.253 25.405 1.00 15.74 100 TYR A CA 1
ATOM 609 C C . TYR A 1 84 ? -2.918 60.190 25.122 1.00 15.80 100 TYR A C 1
ATOM 610 O O . TYR A 1 84 ? -1.938 59.769 24.487 1.00 15.19 100 TYR A O 1
ATOM 619 N N . HIS A 1 85 ? -2.959 61.415 25.624 1.00 15.01 101 HIS A N 1
ATOM 620 C CA . HIS A 1 85 ? -1.965 62.406 25.137 1.00 14.16 101 HIS A CA 1
ATOM 621 C C . HIS A 1 85 ? -1.563 63.429 26.135 1.00 16.98 101 HIS A C 1
ATOM 622 O O . HIS A 1 85 ? -2.365 63.858 26.997 1.00 18.97 101 HIS A O 1
ATOM 629 N N . GLY A 1 86 ? -0.298 63.843 26.021 1.00 15.85 102 GLY A N 1
ATOM 630 C CA . GLY A 1 86 ? 0.225 64.884 26.884 1.00 20.93 102 GLY A CA 1
ATOM 631 C C . GLY A 1 86 ? 1.346 65.614 26.155 1.00 17.89 102 GLY A C 1
ATOM 632 O O . GLY A 1 86 ? 1.824 65.105 25.169 1.00 16.98 102 GLY A O 1
ATOM 633 N N . VAL A 1 87 ? 1.690 66.805 26.617 1.00 17.56 103 VAL A N 1
ATOM 634 C CA . VAL A 1 87 ? 2.784 67.593 26.029 1.00 16.50 103 VAL A CA 1
ATOM 635 C C . VAL A 1 87 ? 3.724 67.876 27.167 1.00 18.89 103 VAL A C 1
ATOM 636 O O . VAL A 1 87 ? 3.304 68.283 28.270 1.00 22.45 103 VAL A O 1
ATOM 640 N N . LEU A 1 88 ? 5.010 67.645 26.926 1.00 16.64 104 LEU A N 1
ATOM 641 C CA . LEU A 1 88 ? 5.979 67.922 27.993 1.00 18.23 104 LEU A CA 1
ATOM 642 C C . LEU A 1 88 ? 6.072 69.426 28.264 1.00 16.41 104 LEU A C 1
ATOM 643 O O . LEU A 1 88 ? 5.911 70.261 27.398 1.00 18.62 104 LEU A O 1
ATOM 648 N N . ARG A 1 89 ? 6.341 69.722 29.539 1.00 23.04 105 ARG A N 1
ATOM 649 C CA . ARG A 1 89 ? 6.502 71.086 30.013 1.00 23.89 105 ARG A CA 1
ATOM 650 C C . ARG A 1 89 ? 7.752 71.720 29.403 1.00 21.37 105 ARG A C 1
ATOM 651 O O . ARG A 1 89 ? 7.755 72.884 29.023 1.00 25.49 105 ARG A O 1
ATOM 659 N N . SER A 1 90 ? 8.804 70.926 29.315 1.00 19.20 106 SER A N 1
ATOM 660 C CA . SER A 1 90 ? 10.061 71.414 28.793 1.00 19.31 106 SER A CA 1
ATOM 661 C C . SER A 1 90 ? 10.342 70.958 27.378 1.00 16.44 106 SER A C 1
ATOM 662 O O . SER A 1 90 ? 9.919 69.864 26.930 1.00 17.20 106 SER A O 1
ATOM 665 N N . ARG A 1 91 ? 11.123 71.791 26.696 1.00 17.26 107 ARG A N 1
ATOM 666 C CA . ARG A 1 91 ? 11.589 71.484 25.348 1.00 15.39 107 ARG A CA 1
ATOM 667 C C . ARG A 1 91 ? 12.799 70.574 25.362 1.00 17.09 107 ARG A C 1
ATOM 668 O O . ARG A 1 91 ? 13.467 70.443 26.401 1.00 17.66 107 ARG A O 1
ATOM 676 N N . ASP A 1 92 ? 13.051 69.926 24.232 1.00 15.94 108 ASP A N 1
ATOM 677 C CA . ASP A 1 92 ? 14.246 69.086 24.162 1.00 17.93 108 ASP 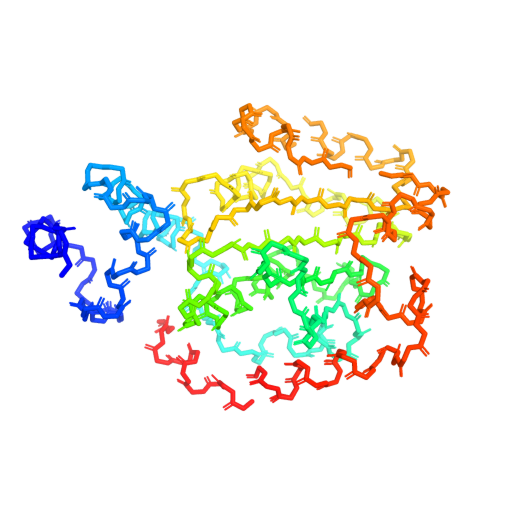A CA 1
ATOM 678 C C . ASP A 1 92 ? 15.482 69.963 23.977 1.00 18.06 108 ASP A C 1
ATOM 679 O O . ASP A 1 92 ? 15.400 71.165 23.847 1.00 18.88 108 ASP A O 1
ATOM 684 N N . PRO A 1 93 ? 16.659 69.342 23.939 1.00 19.59 109 PRO A N 1
ATOM 685 C CA . PRO A 1 93 ? 17.839 70.207 23.795 1.00 20.83 109 PRO A CA 1
ATOM 686 C C . PRO A 1 93 ? 17.954 71.085 22.569 1.00 23.16 109 PRO A C 1
ATOM 687 O O . PRO A 1 93 ? 18.794 72.006 22.545 1.00 24.81 109 PRO A O 1
ATOM 691 N N . THR A 1 94 ? 17.192 70.807 21.513 1.00 20.43 110 THR A N 1
ATOM 692 C CA . THR A 1 94 ? 17.250 71.625 20.337 1.00 19.48 110 THR A CA 1
ATOM 693 C C . THR A 1 94 ? 16.101 72.654 20.344 1.00 17.54 110 THR A C 1
ATOM 694 O O . THR A 1 94 ? 15.942 73.430 19.401 1.00 20.93 110 THR A O 1
ATOM 698 N N . GLY A 1 95 ? 15.297 72.610 21.420 1.00 19.00 111 GLY A N 1
ATOM 699 C CA . GLY A 1 95 ? 14.198 73.548 21.521 1.00 17.33 111 GLY A CA 1
ATOM 700 C C . GLY A 1 95 ? 12.855 73.081 20.965 1.00 16.73 111 GLY A C 1
ATOM 701 O O . GLY A 1 95 ? 11.944 73.879 20.880 1.00 16.04 111 GLY A O 1
ATOM 702 N N . SER A 1 96 ? 12.775 71.815 20.570 1.00 15.66 112 SER A N 1
ATOM 703 C CA . SER A 1 96 ? 11.494 71.321 20.027 1.00 15.31 112 SER A CA 1
ATOM 704 C C . SER A 1 96 ? 10.520 71.066 21.148 1.00 14.03 112 SER A C 1
ATOM 705 O O . SER A 1 96 ? 10.871 70.660 22.242 1.00 15.08 112 SER A O 1
ATOM 708 N N . LYS A 1 97 ? 9.231 71.287 20.811 1.00 12.77 113 LYS A N 1
ATOM 709 C CA . LYS A 1 97 ? 8.183 70.908 21.761 1.00 13.42 113 LYS A CA 1
ATOM 710 C C . LYS A 1 97 ? 8.056 69.367 21.651 1.00 13.91 113 LYS A C 1
ATOM 711 O O . LYS A 1 97 ? 8.211 68.809 20.553 1.00 13.90 113 LYS A O 1
ATOM 717 N N . VAL A 1 98 ? 7.750 68.693 22.755 1.00 12.75 114 VAL A N 1
ATOM 718 C CA . VAL A 1 98 ? 7.702 67.217 22.733 1.00 13.05 114 VAL A CA 1
ATOM 719 C C . VAL A 1 98 ? 6.305 66.756 23.131 1.00 13.81 114 VAL A C 1
ATOM 720 O O . VAL A 1 98 ? 5.803 67.112 24.218 1.00 14.98 114 VAL A O 1
ATOM 724 N N . LEU A 1 99 ? 5.748 65.921 22.258 1.00 11.66 115 LEU A N 1
ATOM 725 C CA . LEU A 1 99 ? 4.364 65.431 22.406 1.00 12.29 115 LEU A CA 1
ATOM 726 C C . LEU A 1 99 ? 4.413 63.956 22.695 1.00 14.11 115 LEU A C 1
ATOM 727 O O . LEU A 1 99 ? 5.283 63.264 22.122 1.00 15.21 115 LEU A O 1
ATOM 732 N N . ILE A 1 100 ? 3.518 63.458 23.529 1.00 14.21 116 ILE A N 1
ATOM 733 C CA . ILE A 1 100 ? 3.468 62.034 23.882 1.00 13.16 116 ILE A CA 1
ATOM 734 C C . ILE A 1 100 ? 2.060 61.496 23.578 1.00 11.76 116 ILE A C 1
ATOM 735 O O . ILE A 1 100 ? 1.023 62.167 23.883 1.00 14.94 116 ILE A O 1
ATOM 740 N N . TYR A 1 101 ? 2.001 60.341 22.902 1.00 11.46 117 TYR A N 1
ATOM 741 C CA . TYR A 1 101 ? 0.733 59.683 22.512 1.00 12.08 117 TYR A CA 1
ATOM 742 C C . TYR A 1 101 ? 0.845 58.250 22.989 1.00 14.49 117 TYR A C 1
ATOM 743 O O . TYR A 1 101 ? 1.893 57.580 22.796 1.00 15.22 117 TYR A O 1
ATOM 752 N N . ARG A 1 102 ? -0.231 57.765 23.635 1.00 13.02 118 ARG A N 1
ATOM 753 C CA . ARG A 1 102 ? -0.222 56.435 24.225 1.00 13.58 118 ARG A CA 1
ATOM 754 C C . ARG A 1 102 ? -1.383 55.624 23.660 1.00 14.28 118 ARG A C 1
ATOM 755 O O . ARG A 1 102 ? -2.557 55.790 24.095 1.00 14.61 118 ARG A O 1
ATOM 763 N N . ILE A 1 103 ? -1.068 54.735 22.741 1.00 13.74 119 ILE A N 1
ATOM 764 C CA . ILE A 1 103 ? -2.054 53.924 22.032 1.00 15.47 119 ILE A CA 1
ATOM 765 C C . ILE A 1 103 ? -2.939 53.092 22.971 1.00 16.57 119 ILE A C 1
ATOM 766 O O . ILE A 1 103 ? -4.139 52.929 22.670 1.00 17.20 119 ILE A O 1
ATOM 771 N N . ALA A 1 104 ? -2.404 52.638 24.087 1.00 15.45 120 ALA A N 1
ATOM 772 C CA . ALA A 1 104 ? -3.193 51.804 25.018 1.00 16.57 120 ALA A CA 1
ATOM 773 C C . ALA A 1 104 ? -4.388 52.545 25.552 1.00 16.97 120 ALA A C 1
ATOM 774 O O . ALA A 1 104 ? -5.321 51.890 26.070 1.00 19.01 120 ALA A O 1
ATOM 776 N N . HIS A 1 105 ? -4.381 53.867 25.459 1.00 15.68 121 HIS A N 1
ATOM 777 C CA . HIS A 1 105 ? -5.460 54.705 26.020 1.00 17.74 121 HIS A CA 1
ATOM 778 C C . HIS A 1 105 ? -6.450 55.151 24.964 1.00 18.58 121 HIS A C 1
ATOM 779 O O . HIS A 1 105 ? -7.376 55.950 25.231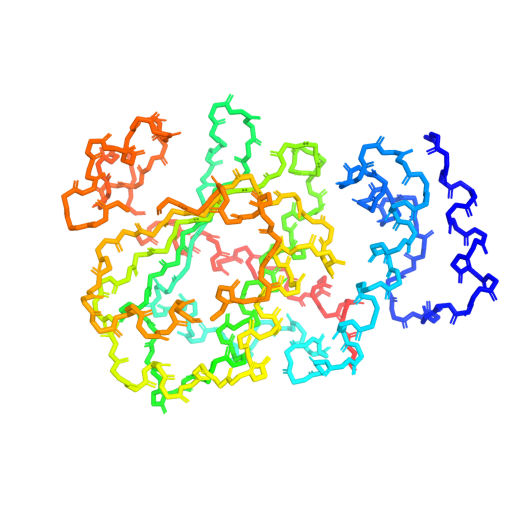 1.00 21.51 121 HIS A O 1
ATOM 786 N N . TRP A 1 106 ? -6.311 54.613 23.761 1.00 15.11 122 TRP A N 1
ATOM 787 C CA . TRP A 1 106 ? -7.261 54.847 22.687 1.00 18.06 122 TRP A CA 1
ATOM 788 C C . TRP A 1 106 ? -8.095 53.554 22.542 1.00 18.41 122 TRP A C 1
ATOM 789 O O . TRP A 1 106 ? -7.597 52.509 22.117 1.00 18.07 122 TRP A O 1
ATOM 800 N N . ASP A 1 107 ? -9.386 53.660 22.881 1.00 19.33 123 ASP A N 1
ATOM 801 C CA . ASP A 1 107 ? -10.304 52.495 22.753 1.00 23.30 123 ASP A CA 1
ATOM 802 C C . ASP A 1 107 ? -10.951 52.664 21.385 1.00 20.25 123 ASP A C 1
ATOM 803 O O . ASP A 1 107 ? -11.765 53.556 21.175 1.00 22.14 123 ASP A O 1
ATOM 808 N N . PRO A 1 108 ? -10.579 51.818 20.419 1.00 24.79 124 PRO A N 1
ATOM 809 C CA . PRO A 1 108 ? -11.136 51.944 19.076 1.00 25.02 124 PRO A CA 1
ATOM 810 C C . PRO A 1 108 ? -12.601 51.539 18.950 1.00 24.90 124 PRO A C 1
ATOM 811 O O . PRO A 1 108 ? -13.187 51.700 17.898 1.00 30.13 124 PRO A O 1
ATOM 815 N N . LYS A 1 109 ? -13.165 51.046 20.037 1.00 28.37 125 LYS A N 1
ATOM 816 C CA . LYS A 1 109 ? -14.596 50.710 20.011 1.00 30.86 125 LYS A CA 1
ATOM 817 C C . LYS A 1 109 ? -15.376 51.980 20.307 1.00 31.59 125 LYS A C 1
ATOM 818 O O . LYS A 1 109 ? -16.581 52.040 20.037 1.00 34.61 125 LYS A O 1
ATOM 824 N N . VAL A 1 110 ? -14.692 53.012 20.817 1.00 25.91 126 VAL A N 1
ATOM 825 C CA . VAL A 1 110 ? -15.314 54.290 21.221 1.00 25.15 126 VAL A CA 1
ATOM 826 C C . VAL A 1 110 ? -14.908 55.525 20.417 1.00 29.14 126 VAL A C 1
ATOM 827 O O . VAL A 1 110 ? -15.681 56.488 20.295 1.00 27.14 126 VAL A O 1
ATOM 831 N N . PHE A 1 111 ? -13.653 55.535 19.947 1.00 25.39 127 PHE A N 1
ATOM 832 C CA . PHE A 1 111 ? -13.115 56.655 19.170 1.00 22.83 127 PHE A CA 1
ATOM 833 C C . PHE A 1 111 ? -12.582 56.161 17.850 1.00 21.02 127 PHE A C 1
ATOM 834 O O . PHE A 1 111 ? -11.918 55.121 17.818 1.00 21.16 127 PHE A O 1
ATOM 842 N N . THR A 1 112 ? -12.855 56.880 16.755 1.00 21.45 128 THR A N 1
ATOM 843 C CA . THR A 1 112 ? -12.375 56.457 15.442 1.00 22.54 128 THR A CA 1
ATOM 844 C C . THR A 1 112 ? -10.984 57.024 15.209 1.00 21.47 128 THR A C 1
ATOM 845 O O . THR A 1 112 ? -10.496 57.881 15.996 1.00 21.36 128 THR A O 1
ATOM 849 N N . ALA A 1 113 ? -10.353 56.544 14.145 1.00 20.65 129 ALA A N 1
ATOM 850 C CA . ALA A 1 113 ? -9.027 57.082 13.777 1.00 20.29 129 ALA A CA 1
ATOM 851 C C . ALA A 1 113 ? -9.149 58.600 13.525 1.00 22.00 129 ALA A C 1
ATOM 852 O O . ALA A 1 113 ? -8.193 59.370 13.793 1.00 18.67 129 ALA A O 1
ATOM 854 N N . TYR A 1 114 ? -10.278 59.042 12.985 1.00 20.45 130 TYR A N 1
ATOM 855 C CA . TYR A 1 114 ? -10.479 60.480 12.736 1.00 20.89 130 TYR A CA 1
ATOM 856 C C . TYR A 1 114 ? -10.500 61.277 14.026 1.00 20.11 130 TYR A C 1
ATOM 857 O O . TYR A 1 114 ? -9.998 62.386 14.071 1.00 20.45 130 TYR A O 1
ATOM 866 N N . ASP A 1 115 ? -11.146 60.744 15.059 1.00 18.55 131 ASP A N 1
ATOM 867 C CA . ASP A 1 115 ? -11.183 61.391 16.349 1.00 19.64 131 ASP A CA 1
ATOM 868 C C . ASP A 1 115 ? -9.749 61.498 16.905 1.00 18.61 131 ASP A C 1
ATOM 869 O O . ASP A 1 115 ? -9.353 62.525 17.439 1.00 17.69 131 ASP A O 1
ATOM 874 N N . VAL A 1 116 ? -9.006 60.405 16.811 1.00 17.94 132 VAL A N 1
ATOM 875 C CA . VAL A 1 116 ? -7.630 60.402 17.318 1.00 16.69 132 VAL A CA 1
ATOM 876 C C . VAL A 1 116 ? -6.775 61.396 16.524 1.00 15.78 132 VAL A C 1
ATOM 877 O O . VAL A 1 116 ? -5.948 62.141 17.138 1.00 17.96 132 VAL A O 1
ATOM 881 N N . PHE A 1 117 ? -6.980 61.450 15.218 1.00 16.48 133 PHE A N 1
ATOM 882 C CA . PHE A 1 117 ? -6.261 62.387 14.369 1.00 16.48 133 PHE A CA 1
ATOM 883 C C . PHE A 1 117 ? -6.638 63.801 14.837 1.00 15.02 133 PHE A C 1
ATOM 884 O O . PHE A 1 117 ? -5.787 64.699 14.890 1.00 16.79 133 PHE A O 1
ATOM 892 N N . ARG A 1 118 ? -7.908 64.032 15.192 1.00 16.64 134 ARG A N 1
ATOM 893 C CA . ARG A 1 118 ? -8.316 65.368 15.596 1.00 17.03 134 ARG A CA 1
ATOM 894 C C . ARG A 1 118 ? -7.565 65.881 16.822 1.00 15.41 134 ARG A C 1
ATOM 895 O O . ARG A 1 118 ? -7.265 67.084 16.938 1.00 16.95 134 ARG A O 1
ATOM 903 N N . VAL A 1 119 ? -7.223 64.961 17.731 1.00 14.86 135 VAL A N 1
ATOM 904 C CA . VAL A 1 119 ? -6.462 65.335 18.904 1.00 14.43 135 VAL A CA 1
ATOM 905 C C . VAL A 1 119 ? -5.127 65.929 18.475 1.00 15.23 135 VAL A C 1
ATOM 906 O O . VAL A 1 119 ? -4.713 66.980 18.976 1.00 14.67 135 VAL A O 1
ATOM 910 N N . SER A 1 120 ? -4.453 65.263 17.517 1.00 15.96 136 SER A N 1
ATOM 911 C CA . SER A 1 120 ? -3.181 65.835 17.107 1.00 14.75 136 SER A CA 1
ATOM 912 C C . SER A 1 120 ? -3.352 67.144 16.370 1.00 15.26 136 SER A C 1
ATOM 913 O O . SER A 1 120 ? -2.489 68.037 16.471 1.00 15.94 136 SER A O 1
ATOM 916 N N . LEU A 1 121 ? -4.438 67.290 15.611 1.00 14.12 137 LEU A N 1
ATOM 917 C CA . LEU A 1 121 ? -4.646 68.551 14.912 1.00 14.30 137 LEU A CA 1
ATOM 918 C C . LEU A 1 121 ? -4.919 69.686 15.926 1.00 14.04 137 LEU A C 1
ATOM 919 O O . LEU A 1 121 ? -4.392 70.808 15.762 1.00 16.11 137 LEU A O 1
ATOM 924 N N . ILE A 1 122 ? -5.709 69.405 16.975 1.00 13.56 138 ILE A N 1
ATOM 925 C CA . ILE A 1 122 ? -5.933 70.399 18.006 1.00 14.73 138 ILE A CA 1
ATOM 926 C C . ILE A 1 122 ? -4.624 70.816 18.675 1.00 14.97 138 ILE A C 1
ATOM 927 O O . ILE A 1 122 ? -4.315 72.006 18.771 1.00 15.65 138 ILE A O 1
ATOM 932 N N . THR A 1 123 ? -3.847 69.843 19.154 1.00 14.34 139 THR A N 1
ATOM 933 C CA . THR A 1 123 ? -2.570 70.180 19.792 1.00 12.93 139 THR A CA 1
ATOM 934 C C . THR A 1 123 ? -1.674 70.941 18.845 1.00 12.98 139 THR A C 1
ATOM 935 O O . THR A 1 123 ? -1.057 71.935 19.250 1.00 13.36 139 THR A O 1
ATOM 939 N N . SER A 1 124 ? -1.634 70.522 17.581 1.00 14.76 140 SER A N 1
ATOM 940 C CA . SER A 1 124 ? -0.761 71.203 16.635 1.00 14.23 140 SER A CA 1
ATOM 941 C C . SER A 1 124 ? -1.150 72.650 16.396 1.00 12.38 140 SER A C 1
ATOM 942 O O . SER A 1 124 ? -0.297 73.533 16.281 1.00 14.53 140 SER A O 1
ATOM 945 N N . GLU A 1 125 ? -2.467 72.918 16.302 1.00 14.21 141 GLU A N 1
ATOM 946 C CA . GLU A 1 125 ? -2.931 74.294 16.122 1.00 14.53 141 GLU A CA 1
ATOM 947 C C . GLU A 1 125 ? -2.650 75.123 17.359 1.00 13.85 141 GLU A C 1
ATOM 948 O O . GLU A 1 125 ? -2.507 76.334 17.249 1.00 18.04 141 GLU A O 1
ATOM 954 N N . LEU A 1 126 ? -2.595 74.487 18.533 1.00 13.78 142 LEU A N 1
ATOM 955 C CA . LEU A 1 126 ? -2.230 75.244 19.704 1.00 12.10 142 LEU A CA 1
ATOM 956 C C . LEU A 1 126 ? -0.753 75.518 19.827 1.00 14.65 142 LEU A C 1
ATOM 957 O O . LEU A 1 126 ? -0.353 76.652 20.087 1.00 17.51 142 LEU A O 1
ATOM 962 N N . ILE A 1 127 ? 0.073 74.488 19.625 1.00 13.93 143 ILE A N 1
ATOM 963 C CA . ILE A 1 127 ? 1.495 74.718 19.826 1.00 14.93 143 ILE A CA 1
ATOM 964 C C . ILE A 1 127 ? 2.151 75.549 18.725 1.00 14.08 143 ILE A C 1
ATOM 965 O O . ILE A 1 127 ? 3.181 76.171 18.966 1.00 15.42 143 ILE A O 1
ATOM 970 N N . VAL A 1 128 ? 1.558 75.592 17.540 1.00 14.55 144 VAL A N 1
ATOM 971 C CA . VAL A 1 128 ? 2.147 76.393 16.459 1.00 14.14 144 VAL A CA 1
ATOM 972 C C . VAL A 1 128 ? 2.090 77.886 16.798 1.00 15.26 144 VAL A C 1
ATOM 973 O O . VAL A 1 128 ? 2.718 78.698 16.140 1.00 17.34 144 VAL A O 1
ATOM 977 N N . GLN A 1 129 ? 1.264 78.243 17.782 1.00 15.55 145 GLN A N 1
ATOM 978 C CA . GLN A 1 129 ? 1.215 79.657 18.186 1.00 17.29 145 GLN A CA 1
ATOM 979 C C . GLN A 1 129 ? 2.531 80.102 18.840 1.00 17.25 145 GLN A C 1
ATOM 980 O O . GLN A 1 129 ? 2.800 81.301 18.932 1.00 18.29 145 GLN A O 1
ATOM 986 N N . GLU A 1 130 ? 3.322 79.159 19.321 1.00 15.61 146 GLU A N 1
ATOM 987 C CA . GLU A 1 130 ? 4.569 79.517 19.992 1.00 14.97 146 GLU A CA 1
ATOM 988 C C . GLU A 1 130 ? 5.676 79.732 18.961 1.00 16.66 146 GLU A C 1
ATOM 989 O O . GLU A 1 130 ? 5.988 78.834 18.162 1.00 15.45 146 GLU A O 1
ATOM 995 N N . VAL A 1 131 ? 6.336 80.882 19.045 1.00 15.52 147 VAL A N 1
ATOM 996 C CA . VAL A 1 131 ? 7.381 81.179 18.087 1.00 17.00 147 VAL A CA 1
ATOM 997 C C . VAL A 1 131 ? 8.569 80.217 18.268 1.00 17.04 147 VAL A C 1
ATOM 998 O O . VAL A 1 131 ? 9.163 79.816 17.251 1.00 17.32 147 VAL A O 1
ATOM 1002 N N . GLU A 1 132 ? 8.843 79.760 19.485 1.00 16.60 148 GLU A N 1
ATOM 1003 C CA . GLU A 1 132 ? 9.958 78.832 19.640 1.00 17.95 148 GLU A CA 1
ATOM 1004 C C . GLU A 1 132 ? 9.675 77.515 18.964 1.00 17.28 148 GLU A C 1
ATOM 1005 O O . GLU A 1 132 ? 10.577 76.842 18.481 1.00 17.51 148 GLU A O 1
ATOM 1011 N N . THR A 1 133 ? 8.398 77.127 18.911 1.00 15.62 149 THR A N 1
ATOM 1012 C CA . THR A 1 133 ? 8.041 75.881 18.249 1.00 14.96 149 THR A CA 1
ATOM 1013 C C . THR A 1 133 ? 8.060 76.085 16.733 1.00 14.47 149 THR A C 1
ATOM 1014 O O . THR A 1 133 ? 8.421 75.174 15.992 1.00 15.80 149 THR A O 1
ATOM 1018 N N . GLN A 1 134 ? 7.676 77.250 16.265 1.00 14.68 150 GLN A N 1
ATOM 1019 C CA . GLN A 1 134 ? 7.762 77.535 14.813 1.00 14.42 150 GLN A CA 1
ATOM 1020 C C . GLN A 1 134 ? 9.238 77.470 14.406 1.00 18.37 150 GLN A C 1
ATOM 1021 O O . GLN A 1 134 ? 9.548 76.993 13.340 1.00 21.01 150 GLN A O 1
ATOM 1027 N N . ARG A 1 135 ? 10.129 77.960 15.265 1.00 17.62 151 ARG A N 1
ATOM 1028 C CA . ARG A 1 135 ? 11.563 77.919 14.922 1.00 18.85 151 ARG A CA 1
ATOM 1029 C C . ARG A 1 135 ? 12.197 76.538 15.065 1.00 21.02 151 ARG A C 1
ATOM 1030 O O . ARG A 1 135 ? 12.911 76.081 14.160 1.00 20.42 151 ARG A O 1
ATOM 1038 N N . ASN A 1 136 ? 11.885 75.854 16.157 1.00 17.46 152 ASN A N 1
ATOM 1039 C CA . ASN A 1 136 ? 12.578 74.597 16.448 1.00 15.63 152 ASN A CA 1
ATOM 1040 C C . ASN A 1 136 ? 11.829 73.300 16.212 1.00 16.39 152 ASN A C 1
ATOM 1041 O O . ASN A 1 136 ? 12.414 72.208 16.399 1.00 16.95 152 ASN A O 1
ATOM 1046 N N . GLY A 1 137 ? 10.572 73.399 15.787 1.00 16.63 153 GLY A N 1
ATOM 1047 C CA . GLY A 1 137 ? 9.812 72.180 15.492 1.00 15.65 153 GLY A CA 1
ATOM 1048 C C . GLY A 1 137 ? 9.318 71.388 16.682 1.00 16.27 153 GLY A C 1
ATOM 1049 O O . GLY A 1 137 ? 9.335 71.800 17.848 1.00 13.80 153 GLY A O 1
ATOM 1050 N N . ILE A 1 138 ? 8.923 70.167 16.341 1.00 14.06 154 ILE A N 1
ATOM 1051 C CA . ILE A 1 138 ? 8.378 69.273 17.313 1.00 13.50 154 ILE A CA 1
ATOM 1052 C C . ILE A 1 138 ? 8.923 67.882 17.184 1.00 13.88 154 ILE A C 1
ATOM 1053 O O . ILE A 1 138 ? 9.493 67.502 16.119 1.00 16.13 154 ILE A O 1
ATOM 1058 N N . LYS A 1 139 ? 8.819 67.151 18.275 1.00 14.62 155 LYS A N 1
ATOM 1059 C CA . LYS A 1 139 ? 9.107 65.721 18.237 1.00 14.59 155 LYS A CA 1
ATOM 1060 C C . LYS A 1 139 ? 7.916 65.036 18.894 1.00 11.85 155 LYS A C 1
ATOM 1061 O O . LYS A 1 139 ? 7.304 65.620 19.832 1.00 13.70 155 LYS A O 1
ATOM 1067 N N . ALA A 1 140 ? 7.553 63.866 18.400 1.00 13.26 156 ALA A N 1
ATOM 1068 C CA . ALA A 1 140 ? 6.399 63.160 18.972 1.00 13.20 156 ALA A CA 1
ATOM 1069 C C . ALA A 1 140 ? 6.880 61.767 19.336 1.00 13.84 156 ALA A C 1
ATOM 1070 O O . ALA A 1 140 ? 7.599 61.123 18.548 1.00 17.10 156 ALA A O 1
ATOM 1072 N N . ILE A 1 141 ? 6.476 61.299 20.497 1.00 12.17 157 ILE A N 1
ATOM 1073 C CA . ILE A 1 141 ? 6.791 59.976 20.986 1.00 12.55 157 ILE A CA 1
ATOM 1074 C C . ILE A 1 141 ? 5.464 59.220 20.987 1.00 12.41 157 ILE A C 1
ATOM 1075 O O . ILE A 1 141 ? 4.488 59.675 21.610 1.00 15.00 157 ILE A O 1
ATOM 1080 N N . PHE A 1 142 ? 5.426 58.097 20.279 1.00 12.73 158 PHE A N 1
ATOM 1081 C CA . PHE A 1 142 ? 4.226 57.223 20.285 1.00 12.65 158 PHE A CA 1
ATOM 1082 C C . PHE A 1 142 ? 4.580 55.955 21.005 1.00 13.91 158 PHE A C 1
ATOM 1083 O O . PHE A 1 142 ? 5.430 55.205 20.543 1.00 13.80 158 PHE A O 1
ATOM 1091 N N . ASP A 1 143 ? 3.911 55.715 22.143 1.00 13.42 159 ASP A N 1
ATOM 1092 C CA . ASP A 1 143 ? 4.074 54.482 22.919 1.00 13.43 159 ASP A CA 1
ATOM 1093 C C . ASP A 1 143 ? 3.041 53.537 22.334 1.00 14.51 159 ASP A C 1
ATOM 1094 O O . ASP A 1 143 ? 1.812 53.735 22.535 1.00 14.90 159 ASP A O 1
ATOM 1099 N N . LEU A 1 144 ? 3.508 52.558 21.592 1.00 12.97 160 LEU A N 1
ATOM 1100 C CA . LEU A 1 144 ? 2.644 51.603 20.889 1.00 13.16 160 LEU A CA 1
ATOM 1101 C C . LEU A 1 144 ? 2.326 50.375 21.679 1.00 14.92 160 LEU A C 1
ATOM 1102 O O . LEU A 1 144 ? 1.694 49.456 21.148 1.00 16.89 160 LEU A O 1
ATOM 1107 N N . GLU A 1 145 ? 2.701 50.361 22.958 1.00 15.12 161 GLU A N 1
ATOM 1108 C CA . GLU A 1 145 ? 2.353 49.241 23.815 1.00 15.69 161 GLU A CA 1
ATOM 1109 C C . GLU A 1 145 ? 0.805 49.122 23.835 1.00 14.14 161 GLU A C 1
ATOM 1110 O O . GLU A 1 145 ? 0.083 50.085 24.010 1.00 16.27 161 GLU A O 1
ATOM 1116 N N . GLY A 1 146 ? 0.339 47.899 23.595 1.00 17.78 162 GLY A N 1
ATOM 1117 C CA . GLY A 1 146 ? -1.094 47.712 23.595 1.00 17.98 162 GLY A CA 1
ATOM 1118 C C . GLY A 1 146 ? -1.742 47.876 22.236 1.00 16.77 162 GLY A C 1
ATOM 1119 O O . GLY A 1 146 ? -2.955 47.769 22.147 1.00 18.86 162 GLY A O 1
ATOM 1120 N N . TRP A 1 147 ? -0.988 48.156 21.182 1.00 17.48 163 TRP A N 1
ATOM 1121 C CA . TRP A 1 147 ? -1.563 48.256 19.824 1.00 16.18 163 TRP A CA 1
ATOM 1122 C C . TRP A 1 147 ? -2.324 46.967 19.483 1.00 17.16 163 TRP A C 1
ATOM 1123 O O . TRP A 1 147 ? -1.831 45.859 19.688 1.00 21.14 163 TRP A O 1
ATOM 1134 N N . GLN A 1 148 ? -3.556 47.125 19.003 1.00 15.55 164 GLN A N 1
ATOM 1135 C CA . GLN A 1 148 ? -4.395 45.984 18.654 1.00 18.63 164 GLN A CA 1
ATOM 1136 C C . GLN A 1 148 ? -4.765 45.928 17.166 1.00 19.69 164 GLN A C 1
ATOM 1137 O O . GLN A 1 148 ? -4.656 46.917 16.446 1.00 18.12 164 GLN A O 1
ATOM 1143 N N . PHE A 1 149 ? -5.236 44.758 16.694 1.00 21.75 165 PHE A N 1
ATOM 1144 C CA . PHE A 1 149 ? -5.679 44.700 15.298 1.00 22.34 165 PHE A CA 1
ATOM 1145 C C . PHE A 1 149 ? -6.870 45.649 15.091 1.00 20.13 165 PHE A C 1
ATOM 1146 O O . PHE A 1 149 ? -7.073 46.175 13.972 1.00 22.38 165 PHE A O 1
ATOM 1154 N N . SER A 1 150 ? -7.618 45.897 16.168 1.00 19.47 166 SER A N 1
ATOM 1155 C CA . SER A 1 150 ? -8.754 46.816 16.065 1.00 21.12 166 SER A CA 1
ATOM 1156 C C . SER A 1 150 ? -8.279 48.256 15.798 1.00 20.62 166 SER A C 1
ATOM 1157 O O . SER A 1 150 ? -9.021 49.071 15.252 1.00 22.19 166 SER A O 1
ATOM 1160 N N . HIS A 1 151 ? -7.069 48.596 16.244 1.00 19.81 167 HIS A N 1
ATOM 1161 C CA . HIS A 1 151 ? -6.532 49.929 15.914 1.00 18.95 167 HIS A CA 1
ATOM 1162 C C . HIS A 1 151 ? -6.112 49.897 14.449 1.00 19.56 167 HIS A C 1
ATOM 1163 O O . HIS A 1 151 ? -6.342 50.851 13.710 1.00 20.47 167 HIS A O 1
ATOM 1170 N N . ALA A 1 152 ? -5.476 48.811 14.013 1.00 18.75 168 ALA A N 1
ATOM 1171 C CA . ALA A 1 152 ? -5.013 48.717 12.639 1.00 18.43 168 ALA A CA 1
ATOM 1172 C C . ALA A 1 152 ? -6.168 48.788 11.631 1.00 20.53 168 ALA A C 1
ATOM 1173 O O . ALA A 1 152 ? -6.018 49.342 10.523 1.00 21.70 168 ALA A O 1
ATOM 1175 N N . PHE A 1 153 ? -7.302 48.213 12.014 1.00 22.94 169 PHE A N 1
ATOM 1176 C CA . PHE A 1 153 ? -8.452 48.242 11.100 1.00 23.48 169 PHE A CA 1
ATOM 1177 C C . PHE A 1 153 ? -8.866 49.679 10.761 1.00 26.12 169 PHE A C 1
ATOM 1178 O O . PHE A 1 153 ? -9.371 49.940 9.660 1.00 27.08 169 PHE A O 1
ATOM 1186 N N . GLN A 1 154 ? -8.650 50.583 11.717 1.00 22.89 170 GLN A N 1
ATOM 1187 C CA . GLN A 1 154 ? -8.985 52.000 11.581 1.00 22.92 170 GLN A CA 1
ATOM 1188 C C . GLN A 1 154 ? -7.989 52.722 10.677 1.00 22.88 170 GLN A C 1
ATOM 1189 O O . GLN A 1 154 ? -8.315 53.808 10.176 1.00 23.07 170 GLN A O 1
ATOM 1195 N N . ILE A 1 155 ? -6.799 52.149 10.463 1.00 21.94 171 ILE A N 1
ATOM 1196 C CA . ILE A 1 155 ? -5.824 52.822 9.617 1.00 19.65 171 ILE A CA 1
ATOM 1197 C C . ILE A 1 155 ? -5.937 52.347 8.165 1.00 23.29 171 ILE A C 1
ATOM 1198 O O . ILE A 1 155 ? -5.200 51.477 7.687 1.00 23.39 171 ILE A O 1
ATOM 1203 N N . THR A 1 156 ? -6.882 52.973 7.479 1.00 22.45 172 THR A N 1
ATOM 1204 C CA . THR A 1 156 ? -7.124 52.692 6.066 1.00 24.09 172 THR A CA 1
ATOM 1205 C C . THR A 1 156 ? -6.106 53.387 5.169 1.00 23.28 172 THR A C 1
ATOM 1206 O O . THR A 1 156 ? -5.381 54.274 5.631 1.00 21.72 172 THR A O 1
ATOM 1210 N N . PRO A 1 157 ? -5.998 52.993 3.884 1.00 23.24 173 PRO A N 1
ATOM 1211 C CA . PRO A 1 157 ? -5.036 53.668 3.015 1.00 19.74 173 PRO A CA 1
ATOM 1212 C C . PRO A 1 157 ? -5.256 55.188 3.000 1.00 20.14 173 PRO A C 1
ATOM 1213 O O . PRO A 1 157 ? -4.305 55.948 2.922 1.00 21.17 173 PRO A O 1
ATOM 1217 N N A SER A 1 158 ? -6.513 55.599 3.110 0.50 20.73 174 SER A N 1
ATOM 1218 N N B SER A 1 158 ? -6.502 55.641 3.107 0.50 20.98 174 SER A N 1
ATOM 1219 C CA A SER A 1 158 ? -6.824 57.017 3.113 0.50 21.93 174 SER A CA 1
ATOM 1220 C CA B SER A 1 158 ? -6.754 57.089 3.096 0.50 22.37 174 SER A CA 1
ATOM 1221 C C A SER A 1 158 ? -6.183 57.666 4.330 0.50 20.63 174 SER A C 1
ATOM 1222 C C B SER A 1 158 ? -6.245 57.742 4.377 0.50 20.83 174 SER A C 1
ATOM 1223 O O A SER A 1 158 ? -5.495 58.679 4.184 0.50 19.51 174 SER A O 1
ATOM 1224 O O B SER A 1 158 ? -5.756 58.861 4.343 0.50 22.38 174 SER A O 1
ATOM 1229 N N . VAL A 1 159 ? -6.390 57.055 5.502 1.00 20.88 175 VAL A N 1
ATOM 1230 C CA . VAL A 1 159 ? -5.870 57.591 6.768 1.00 19.51 175 VAL A CA 1
ATOM 1231 C C . VAL A 1 159 ? -4.325 57.592 6.683 1.00 19.25 175 VAL A C 1
ATOM 1232 O O . VAL A 1 159 ? -3.678 58.575 7.103 1.00 18.06 175 VAL A O 1
ATOM 1236 N N . ALA A 1 160 ? -3.727 56.513 6.167 1.00 18.48 176 ALA A N 1
ATOM 1237 C CA . ALA A 1 160 ? -2.272 56.469 6.003 1.00 17.99 176 ALA A CA 1
ATOM 1238 C C . ALA A 1 160 ? -1.750 57.657 5.190 1.00 20.26 176 ALA A C 1
ATOM 1239 O O . ALA A 1 160 ? -0.725 58.261 5.522 1.00 19.67 176 ALA A O 1
ATOM 1241 N N . LYS A 1 161 ? -2.437 57.989 4.097 1.00 18.32 177 LYS A N 1
ATOM 1242 C CA . LYS A 1 161 ? -2.021 59.097 3.263 1.00 18.31 177 LYS A CA 1
ATOM 1243 C C . LYS A 1 161 ? -2.194 60.425 4.010 1.00 17.60 177 LYS A C 1
ATOM 1244 O O . LYS A 1 161 ? -1.348 61.310 3.862 1.00 19.51 177 LYS A O 1
ATOM 1250 N N . LYS A 1 162 ? -3.281 60.559 4.776 1.00 18.30 178 LYS A N 1
ATOM 1251 C CA . LYS A 1 162 ? -3.491 61.787 5.561 1.00 17.10 178 LYS A CA 1
ATOM 1252 C C . LYS A 1 162 ? -2.396 61.962 6.620 1.00 16.77 178 LYS A C 1
ATOM 1253 O O . LYS A 1 162 ? -1.908 63.086 6.853 1.00 18.07 178 LYS A O 1
ATOM 1259 N N . ILE A 1 163 ? -2.001 60.851 7.236 1.00 17.04 179 ILE A N 1
ATOM 1260 C CA . ILE A 1 163 ? -0.895 60.892 8.206 1.00 16.24 179 ILE A CA 1
ATOM 1261 C C . ILE A 1 163 ? 0.368 61.348 7.507 1.00 16.71 179 ILE A C 1
ATOM 1262 O O . ILE A 1 163 ? 1.044 62.281 7.949 1.00 18.43 179 ILE A O 1
ATOM 1267 N N . ALA A 1 164 ? 0.713 60.724 6.381 1.00 16.72 180 ALA A N 1
ATOM 1268 C CA . ALA A 1 164 ? 1.899 61.137 5.686 1.00 17.68 180 ALA A CA 1
ATOM 1269 C C . ALA A 1 164 ? 1.867 62.623 5.256 1.00 18.09 180 ALA A C 1
ATOM 1270 O O . ALA A 1 164 ? 2.893 63.318 5.323 1.00 18.52 180 ALA A O 1
ATOM 1272 N N . ALA A 1 165 ? 0.696 63.126 4.878 1.00 17.02 181 ALA A N 1
ATOM 1273 C CA . ALA A 1 165 ? 0.571 64.516 4.432 1.00 17.07 181 ALA A CA 1
ATOM 1274 C C . ALA A 1 165 ? 0.884 65.505 5.548 1.00 17.58 181 ALA A C 1
ATOM 1275 O O . ALA A 1 165 ? 1.691 66.450 5.354 1.00 17.99 181 ALA A O 1
ATOM 1277 N N . VAL A 1 166 ? 0.307 65.303 6.732 1.00 17.32 182 VAL A N 1
ATOM 1278 C CA . VAL A 1 166 ? 0.618 66.269 7.786 1.00 16.69 182 VAL A CA 1
ATOM 1279 C C . VAL A 1 166 ? 2.049 66.169 8.282 1.00 17.10 182 VAL A C 1
ATOM 1280 O O . VAL A 1 166 ? 2.566 67.137 8.809 1.00 18.26 182 VAL A O 1
ATOM 1284 N N . LEU A 1 167 ? 2.700 65.026 8.133 1.00 17.54 183 LEU A N 1
ATOM 1285 C CA . LEU A 1 167 ? 4.097 64.910 8.561 1.00 17.20 183 LEU A CA 1
ATOM 1286 C C . LEU A 1 167 ? 5.049 65.540 7.576 1.00 20.20 183 LEU A C 1
ATOM 1287 O O . LEU A 1 167 ? 6.182 65.856 7.965 1.00 23.07 183 LEU A O 1
ATOM 1292 N N . THR A 1 168 ? 4.584 65.748 6.337 1.00 21.17 184 THR A N 1
ATOM 1293 C CA . THR A 1 168 ? 5.459 66.212 5.268 1.00 20.68 184 THR A CA 1
ATOM 1294 C C . THR A 1 168 ? 5.267 67.624 4.734 1.00 21.24 184 THR A C 1
ATOM 1295 O O . THR A 1 168 ? 6.176 68.435 4.869 1.00 24.04 184 THR A O 1
ATOM 1299 N N . ASP A 1 169 ? 4.134 67.918 4.111 1.00 21.54 185 ASP A N 1
ATOM 1300 C CA . ASP A 1 169 ? 4.000 69.256 3.568 1.00 22.38 185 ASP A CA 1
ATOM 1301 C C . ASP A 1 169 ? 2.576 69.811 3.600 1.00 21.20 185 ASP A C 1
ATOM 1302 O O . ASP A 1 169 ? 2.188 70.590 2.727 1.00 21.59 185 ASP A O 1
ATOM 1307 N N . SER A 1 170 ? 1.810 69.479 4.653 1.00 17.68 186 SER A N 1
ATOM 1308 C CA . SER A 1 170 ? 0.438 69.980 4.744 1.00 19.42 186 SER A CA 1
ATOM 1309 C C . SER A 1 170 ? 0.091 70.681 6.055 1.00 18.42 186 SER A C 1
ATOM 1310 O O . SER A 1 170 ? -1.070 71.062 6.246 1.00 19.25 186 SER A O 1
ATOM 1313 N N . PHE A 1 171 ? 1.067 70.814 6.953 1.00 17.00 187 PHE A N 1
ATOM 1314 C CA . PHE A 1 171 ? 0.840 71.512 8.223 1.00 15.74 187 PHE A CA 1
ATOM 1315 C C . PHE A 1 171 ? 2.089 72.289 8.562 1.00 14.33 187 PHE A C 1
ATOM 1316 O O . PHE A 1 171 ? 3.202 71.762 8.450 1.00 16.49 187 PHE A O 1
ATOM 1324 N N . PRO A 1 172 ? 1.951 73.542 9.029 1.00 13.72 188 PRO A N 1
ATOM 1325 C CA . PRO A 1 172 ? 3.119 74.355 9.339 1.00 15.25 188 PRO A CA 1
ATOM 1326 C C . PRO A 1 172 ? 3.859 74.074 10.657 1.00 14.92 188 PRO A C 1
ATOM 1327 O O . PRO A 1 172 ? 3.980 74.944 11.526 1.00 16.27 188 PRO A O 1
ATOM 1331 N N . LEU A 1 173 ? 4.312 72.831 10.818 1.00 14.11 189 LEU A N 1
ATOM 1332 C CA . LEU A 1 173 ? 5.147 72.465 11.943 1.00 15.30 189 LEU A CA 1
ATOM 1333 C C . LEU A 1 173 ? 6.268 71.596 11.372 1.00 15.93 189 LEU A C 1
ATOM 1334 O O . LEU A 1 173 ? 5.976 70.675 10.573 1.00 20.36 189 LEU A O 1
ATOM 1339 N N . LYS A 1 174 ? 7.516 71.849 11.761 1.00 16.72 190 LYS A N 1
ATOM 1340 C CA . LYS A 1 174 ? 8.651 71.020 11.319 1.00 15.98 190 LYS A CA 1
ATOM 1341 C C . LYS A 1 174 ? 8.717 69.763 12.182 1.00 13.81 190 LYS A C 1
ATOM 1342 O O . LYS A 1 174 ? 8.946 69.863 13.409 1.00 16.83 190 LYS A O 1
ATOM 1348 N N . VAL A 1 175 ? 8.535 68.585 11.584 1.00 15.20 191 VAL A N 1
ATOM 1349 C CA . VAL A 1 175 ? 8.582 67.349 12.362 1.00 15.39 191 VAL A CA 1
ATOM 1350 C C . VAL A 1 175 ? 10.061 67.011 12.426 1.00 16.62 191 VAL A C 1
ATOM 1351 O O . VAL A 1 175 ? 10.660 66.535 11.442 1.00 20.73 191 VAL A O 1
ATOM 1355 N N A ARG A 1 176 ? 10.650 67.247 13.589 0.50 15.28 192 ARG A N 1
ATOM 1356 N N B ARG A 1 176 ? 10.661 67.234 13.564 0.50 15.33 192 ARG A N 1
ATOM 1357 C CA A ARG A 1 176 ? 12.092 67.009 13.833 0.50 15.40 192 ARG A CA 1
ATOM 1358 C CA B ARG A 1 176 ? 12.082 66.954 13.665 0.50 16.12 192 ARG A CA 1
ATOM 1359 C C A ARG A 1 176 ? 12.420 65.583 14.217 0.50 16.12 192 ARG A C 1
ATOM 1360 C C B ARG A 1 176 ? 12.353 65.509 13.999 0.50 17.46 192 ARG A C 1
ATOM 1361 O O A ARG A 1 176 ? 13.576 65.162 14.122 0.50 18.36 192 ARG A O 1
ATOM 1362 O O B ARG A 1 176 ? 13.400 64.987 13.626 0.50 16.92 192 ARG A O 1
ATOM 1377 N N . GLY A 1 177 ? 11.415 64.842 14.682 1.00 14.89 193 GLY A N 1
ATOM 1378 C CA . GLY A 1 177 ? 11.628 63.448 15.034 1.00 14.97 193 GLY A CA 1
ATOM 1379 C C . GLY A 1 177 ? 10.324 62.787 15.461 1.00 15.05 193 GLY A C 1
ATOM 1380 O O . GLY A 1 177 ? 9.485 63.463 16.073 1.00 16.44 193 GLY A O 1
ATOM 1381 N N . ILE A 1 178 ? 10.158 61.513 15.125 1.00 15.45 194 ILE A N 1
ATOM 1382 C CA . ILE A 1 178 ? 9.023 60.689 15.557 1.00 14.74 194 ILE A CA 1
ATOM 1383 C C . ILE A 1 178 ? 9.711 59.502 16.240 1.00 16.96 194 ILE A C 1
ATOM 1384 O O . ILE A 1 178 ? 10.607 58.876 15.649 1.00 15.76 194 ILE A O 1
ATOM 1389 N N . HIS A 1 179 ? 9.349 59.194 17.474 1.00 14.80 195 HIS A N 1
ATOM 1390 C CA . HIS A 1 179 ? 9.958 58.119 18.224 1.00 14.46 195 HIS A CA 1
ATOM 1391 C C . HIS A 1 179 ? 8.909 57.122 18.565 1.00 13.94 195 HIS A C 1
ATOM 1392 O O . HIS A 1 179 ? 7.964 57.454 19.327 1.00 15.68 195 HIS A O 1
ATOM 1399 N N . LEU A 1 180 ? 9.025 55.932 18.015 1.00 12.92 196 LEU A N 1
ATOM 1400 C CA . LEU A 1 180 ? 8.073 54.860 18.292 1.00 13.60 196 LEU A CA 1
ATOM 1401 C C . LEU A 1 180 ? 8.717 53.972 19.346 1.00 17.12 196 LEU A C 1
ATOM 1402 O O . LEU A 1 180 ? 9.878 53.557 19.212 1.00 17.16 196 LEU A O 1
ATOM 1407 N N . ILE A 1 181 ? 7.999 53.662 20.411 1.00 12.96 197 ILE A N 1
ATOM 1408 C CA . ILE A 1 181 ? 8.533 52.783 21.433 1.00 14.76 197 ILE A CA 1
ATOM 1409 C C . ILE A 1 181 ? 7.574 51.641 21.680 1.00 16.49 197 ILE A C 1
ATOM 1410 O O . ILE A 1 181 ? 6.362 51.757 21.382 1.00 14.94 197 ILE A O 1
ATOM 1415 N N . ASN A 1 182 ? 8.074 50.507 22.168 1.00 15.79 198 ASN A N 1
ATOM 1416 C CA . ASN A 1 182 ? 7.226 49.349 22.439 1.00 15.62 198 ASN A CA 1
ATOM 1417 C C . ASN A 1 182 ? 6.453 48.894 21.205 1.00 15.99 198 ASN A C 1
ATOM 1418 O O . ASN A 1 182 ? 5.339 48.407 21.346 1.00 17.43 198 ASN A O 1
ATOM 1423 N N . GLU A 1 183 ? 7.031 49.012 20.012 1.00 17.69 199 GLU A N 1
ATOM 1424 C CA . GLU A 1 183 ? 6.262 48.578 18.835 1.00 17.17 199 GLU A CA 1
ATOM 1425 C C . GLU A 1 183 ? 6.135 47.067 18.776 1.00 17.81 199 GLU A C 1
ATOM 1426 O O . GLU A 1 183 ? 7.168 46.369 18.798 1.00 21.00 199 GLU A O 1
ATOM 1432 N N . PRO A 1 184 ? 4.905 46.571 18.672 1.00 19.05 200 PRO A N 1
ATOM 1433 C CA . PRO A 1 184 ? 4.687 45.121 18.582 1.00 18.22 200 PRO A CA 1
ATOM 1434 C C . PRO A 1 184 ? 4.863 44.709 17.130 1.00 22.89 200 PRO A C 1
ATOM 1435 O O . PRO A 1 184 ? 4.680 45.512 16.196 1.00 21.02 200 PRO A O 1
ATOM 1439 N N . VAL A 1 185 ? 5.200 43.437 16.928 1.00 20.07 201 VAL A N 1
ATOM 1440 C CA . VAL A 1 185 ? 5.367 42.886 15.605 1.00 19.68 201 VAL A CA 1
ATOM 1441 C C . VAL A 1 185 ? 4.190 43.200 14.719 1.00 17.27 201 VAL A C 1
ATOM 1442 O O . VAL A 1 185 ? 4.389 43.550 13.558 1.00 20.92 201 VAL A O 1
ATOM 1446 N N . ILE A 1 186 ? 2.969 43.086 15.230 1.00 17.74 202 ILE A N 1
ATOM 1447 C CA . ILE A 1 186 ? 1.810 43.332 14.389 1.00 18.86 202 ILE A CA 1
ATOM 1448 C C . ILE A 1 186 ? 1.701 44.770 13.851 1.00 21.15 202 ILE A C 1
ATOM 1449 O O . ILE A 1 186 ? 0.942 45.003 12.916 1.00 21.58 202 ILE A O 1
ATOM 1454 N N . PHE A 1 187 ? 2.463 45.711 14.420 1.00 18.06 203 PHE A N 1
ATOM 1455 C CA . PHE A 1 187 ? 2.397 47.085 13.905 1.00 18.42 203 PHE A CA 1
ATOM 1456 C C . PHE A 1 187 ? 3.165 47.221 12.586 1.00 22.13 203 PHE A C 1
ATOM 1457 O O . PHE A 1 187 ? 2.920 48.188 11.832 1.00 20.55 203 PHE A O 1
ATOM 1465 N N . HIS A 1 188 ? 4.077 46.295 12.264 1.00 21.19 204 HIS A N 1
ATOM 1466 C CA . HIS A 1 188 ? 4.857 46.450 11.026 1.00 24.35 204 HIS A CA 1
ATOM 1467 C C . HIS A 1 188 ? 4.024 46.661 9.775 1.00 24.25 204 HIS A C 1
ATOM 1468 O O . HIS A 1 188 ? 4.366 47.501 8.931 1.00 25.03 204 HIS A O 1
ATOM 1475 N N . ALA A 1 189 ? 2.935 45.900 9.648 1.00 24.70 205 ALA A N 1
ATOM 1476 C CA . ALA A 1 189 ? 2.055 46.004 8.485 1.00 26.32 205 ALA A CA 1
ATOM 1477 C C . ALA A 1 189 ? 1.396 47.368 8.386 1.00 25.87 205 ALA A C 1
ATOM 1478 O O . ALA A 1 189 ? 1.132 47.887 7.301 1.00 25.94 205 ALA A O 1
ATOM 1480 N N . VAL A 1 190 ? 1.161 47.989 9.532 1.00 22.07 206 VAL A N 1
ATOM 1481 C CA . VAL A 1 190 ? 0.540 49.309 9.543 1.00 22.37 206 VAL A CA 1
ATOM 1482 C C . VAL A 1 190 ? 1.550 50.351 9.054 1.00 22.73 206 VAL A C 1
ATOM 1483 O O . VAL A 1 190 ? 1.237 51.200 8.209 1.00 22.95 206 VAL A O 1
ATOM 1487 N N . PHE A 1 191 ? 2.754 50.311 9.602 1.00 22.25 207 PHE A N 1
ATOM 1488 C CA . PHE A 1 191 ? 3.781 51.254 9.205 1.00 20.60 207 PHE A CA 1
ATOM 1489 C C . PHE A 1 191 ? 4.117 51.094 7.727 1.00 24.44 207 PHE A C 1
ATOM 1490 O O . PHE A 1 191 ? 4.352 52.089 7.039 1.00 24.64 207 PHE A O 1
ATOM 1498 N N . SER A 1 192 ? 4.102 49.855 7.251 1.00 26.70 208 SER A N 1
ATOM 1499 C CA . SER A 1 192 ? 4.370 49.556 5.835 1.00 29.28 208 SER A CA 1
ATOM 1500 C C . SER A 1 192 ? 3.368 50.233 4.906 1.00 31.72 208 SER A C 1
ATOM 1501 O O . SER A 1 192 ? 3.684 50.535 3.742 1.00 31.92 208 SER A O 1
ATOM 1528 N N . ILE A 1 194 ? 1.939 53.191 5.589 1.00 25.17 210 ILE A N 1
ATOM 1529 C CA . ILE A 1 194 ? 2.205 54.613 5.643 1.00 23.44 210 ILE A CA 1
ATOM 1530 C C . ILE A 1 194 ? 3.496 54.985 4.903 1.00 22.57 210 ILE A C 1
ATOM 1531 O O . ILE A 1 194 ? 3.564 55.992 4.203 1.00 22.26 210 ILE A O 1
ATOM 1536 N N . LYS A 1 195 ? 4.526 54.174 5.100 1.00 22.64 211 LYS A N 1
ATOM 1537 C CA . LYS A 1 195 ? 5.827 54.374 4.492 1.00 22.36 211 LYS A CA 1
ATOM 1538 C C . LYS A 1 195 ? 5.910 54.833 3.033 1.00 21.70 211 LYS A C 1
ATOM 1539 O O . LYS A 1 195 ? 6.630 55.772 2.766 1.00 23.84 211 LYS A O 1
ATOM 1545 N N . PRO A 1 196 ? 5.172 54.189 2.103 1.00 24.24 212 PRO A N 1
ATOM 1546 C CA . PRO A 1 196 ? 5.221 54.598 0.689 1.00 25.54 212 PRO A CA 1
ATOM 1547 C C . PRO A 1 196 ? 4.883 56.058 0.436 1.00 28.71 212 PRO A C 1
ATOM 1548 O O . PRO A 1 196 ? 5.236 56.609 -0.614 1.00 29.01 212 PRO A O 1
ATOM 1552 N N . PHE A 1 197 ? 4.199 56.699 1.381 1.00 24.63 213 PHE A N 1
ATOM 1553 C CA . PHE A 1 197 ? 3.791 58.094 1.210 1.00 24.64 213 PHE A CA 1
ATOM 1554 C C . PHE A 1 197 ? 4.659 59.118 1.865 1.00 25.07 213 PHE A C 1
ATOM 1555 O O . PHE A 1 197 ? 4.443 60.315 1.699 1.00 26.86 213 PHE A O 1
ATOM 1563 N N . LEU A 1 198 ? 5.651 58.657 2.612 1.00 23.66 214 LEU A N 1
ATOM 1564 C CA . LEU A 1 198 ? 6.534 59.553 3.317 1.00 24.56 214 LEU A CA 1
ATOM 1565 C C . LEU A 1 198 ? 7.703 60.002 2.496 1.00 27.80 214 LEU A C 1
ATOM 1566 O O . LEU A 1 198 ? 8.198 59.251 1.631 1.00 29.19 214 LEU A O 1
ATOM 1571 N N . THR A 1 199 ? 8.168 61.213 2.773 1.00 26.67 215 THR A N 1
ATOM 1572 C CA . THR A 1 199 ? 9.361 61.690 2.098 1.00 27.51 215 THR A CA 1
ATOM 1573 C C . THR A 1 199 ? 10.571 61.026 2.757 1.00 27.26 215 THR A C 1
ATOM 1574 O O . THR A 1 199 ? 10.506 60.502 3.889 1.00 24.12 215 THR A O 1
ATOM 1578 N N . GLU A 1 200 ? 11.699 61.019 2.060 1.00 24.66 216 GLU A N 1
ATOM 1579 C CA . GLU A 1 200 ? 12.902 60.456 2.618 1.00 20.98 216 GLU A CA 1
ATOM 1580 C C . GLU A 1 200 ? 13.359 61.175 3.879 1.00 20.94 216 GLU A C 1
ATOM 1581 O O . GLU A 1 200 ? 13.860 60.550 4.817 1.00 24.48 216 GLU A O 1
ATOM 1587 N N . LYS A 1 201 ? 13.186 62.497 3.916 1.00 24.04 217 LYS A N 1
ATOM 1588 C CA . LYS A 1 201 ? 13.612 63.270 5.072 1.00 26.12 217 LYS A CA 1
ATOM 1589 C C . LYS A 1 201 ? 12.839 62.841 6.348 1.00 20.79 217 LYS A C 1
ATOM 1590 O O . LYS A 1 201 ? 13.455 62.719 7.422 1.00 25.68 217 LYS A O 1
ATOM 1596 N N . ILE A 1 202 ? 11.549 62.571 6.177 1.00 21.09 218 ILE A N 1
ATOM 1597 C CA . ILE A 1 202 ? 10.709 62.139 7.313 1.00 18.91 218 ILE A CA 1
ATOM 1598 C C . ILE A 1 202 ? 11.038 60.697 7.686 1.00 20.98 218 ILE A C 1
ATOM 1599 O O . ILE A 1 202 ? 11.165 60.385 8.864 1.00 20.06 218 ILE A O 1
ATOM 1604 N N . LYS A 1 203 ? 11.238 59.815 6.703 1.00 20.41 219 LYS A N 1
ATOM 1605 C CA . LYS A 1 203 ? 11.590 58.441 7.041 1.00 20.36 219 LYS A CA 1
ATOM 1606 C C . LYS A 1 203 ? 12.891 58.380 7.869 1.00 20.56 219 LYS A C 1
ATOM 1607 O O . LYS A 1 203 ? 13.022 57.565 8.799 1.00 20.87 219 LYS A O 1
ATOM 1613 N N . GLU A 1 204 ? 13.856 59.257 7.557 1.00 19.64 220 GLU A N 1
ATOM 1614 C CA . GLU A 1 204 ? 15.104 59.342 8.260 1.00 22.45 220 GLU A CA 1
ATOM 1615 C C . GLU A 1 204 ? 14.926 59.841 9.692 1.00 23.28 220 GLU A C 1
ATOM 1616 O O . GLU A 1 204 ? 15.830 59.738 10.537 1.00 25.85 220 GLU A O 1
ATOM 1622 N N . ARG A 1 205 ? 13.758 60.420 9.955 1.00 19.21 221 ARG A N 1
ATOM 1623 C CA . ARG A 1 205 ? 13.514 60.981 11.281 1.00 19.34 221 ARG A CA 1
ATOM 1624 C C . ARG A 1 205 ? 12.564 60.163 12.135 1.00 18.66 221 ARG A C 1
ATOM 1625 O O . ARG A 1 205 ? 12.150 60.630 13.207 1.00 16.92 221 ARG A O 1
ATOM 1633 N N . ILE A 1 206 ? 12.218 58.972 11.682 1.00 17.09 222 ILE 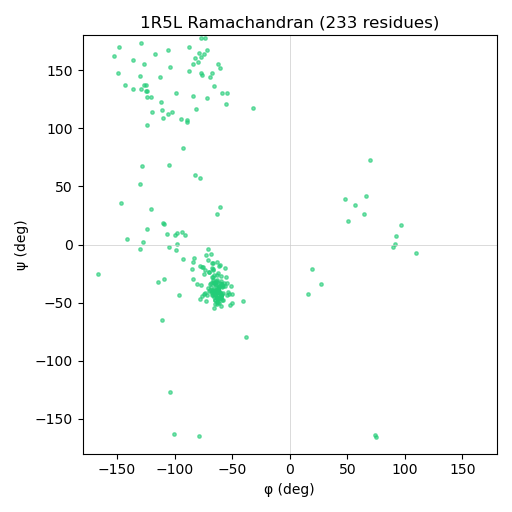A N 1
ATOM 1634 C CA . ILE A 1 206 ? 11.351 58.076 12.444 1.00 17.80 222 ILE A CA 1
ATOM 1635 C C . ILE A 1 206 ? 12.246 57.017 13.095 1.00 21.25 222 ILE A C 1
ATOM 1636 O O . ILE A 1 206 ? 12.926 56.207 12.425 1.00 22.05 222 ILE A O 1
ATOM 1641 N N . HIS A 1 207 ? 12.296 57.060 14.416 1.00 18.81 223 HIS A N 1
ATOM 1642 C CA . HIS A 1 207 ? 13.122 56.150 15.203 1.00 17.70 223 HIS A CA 1
ATOM 1643 C C . HIS A 1 207 ? 12.319 55.035 15.786 1.00 18.24 223 HIS A C 1
ATOM 1644 O O . HIS A 1 207 ? 11.320 55.280 16.427 1.00 17.55 223 HIS A O 1
ATOM 1667 N N . HIS A 1 209 ? 12.476 52.352 18.455 1.00 20.01 225 HIS A N 1
ATOM 1668 C CA . HIS A 1 209 ? 13.220 51.943 19.654 1.00 20.27 225 HIS A CA 1
ATOM 1669 C C . HIS A 1 209 ? 12.985 50.552 20.160 1.00 20.78 225 HIS A C 1
ATOM 1670 O O . HIS A 1 209 ? 13.855 50.001 20.878 1.00 25.56 225 HIS A O 1
ATOM 1677 N N . GLY A 1 210 ? 11.824 50.016 19.846 1.00 20.64 226 GLY A N 1
ATOM 1678 C CA . GLY A 1 210 ? 11.455 48.697 20.327 1.00 23.88 226 GLY A CA 1
ATOM 1679 C C . GLY A 1 210 ? 11.077 48.639 21.807 1.00 22.18 226 GLY A C 1
ATOM 1680 O O . GLY A 1 210 ? 10.798 49.640 22.487 1.00 20.18 226 GLY A O 1
ATOM 1681 N N . ASN A 1 211 ? 11.071 47.428 22.338 1.00 24.18 227 ASN A N 1
ATOM 1682 C CA . ASN A 1 211 ? 10.722 47.212 23.713 1.00 23.96 227 ASN A CA 1
ATOM 1683 C C . ASN A 1 211 ? 11.777 47.611 24.746 1.00 27.51 227 ASN A C 1
ATOM 1684 O O . ASN A 1 211 ? 11.444 47.938 25.883 1.00 31.78 227 ASN A O 1
ATOM 1689 N N . ASN A 1 212 ? 13.054 47.624 24.364 1.00 26.57 228 ASN A N 1
ATOM 1690 C CA . ASN A 1 212 ? 14.092 48.062 25.294 1.00 28.61 228 ASN A CA 1
ATOM 1691 C C . ASN A 1 212 ? 14.533 49.458 24.872 1.00 27.77 228 ASN A C 1
ATOM 1692 O O . ASN A 1 212 ? 15.662 49.696 24.455 1.00 30.55 228 ASN A O 1
ATOM 1697 N N . TYR A 1 213 ? 13.614 50.406 25.043 1.00 22.92 229 TYR A N 1
ATOM 1698 C CA . TYR A 1 213 ? 13.784 51.785 24.608 1.00 20.39 229 TYR A C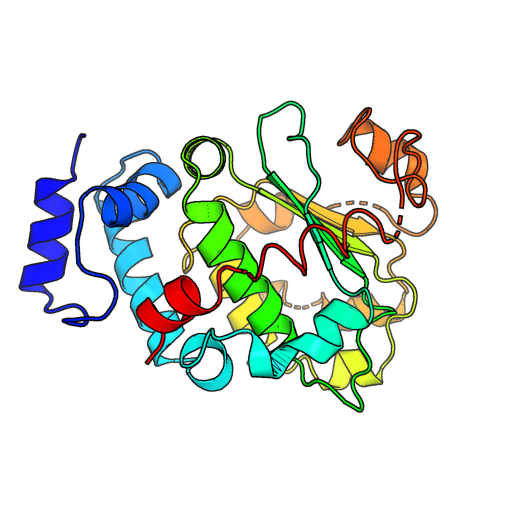A 1
ATOM 1699 C C . TYR A 1 213 ? 14.354 52.803 25.587 1.00 19.38 229 TYR A C 1
ATOM 1700 O O . TYR A 1 213 ? 14.717 53.909 25.189 1.00 22.81 229 TYR A O 1
ATOM 1709 N N . LYS A 1 214 ? 14.424 52.433 26.866 1.00 22.54 230 LYS A N 1
ATOM 1710 C CA . LYS A 1 214 ? 14.798 53.384 27.891 1.00 24.30 230 LYS A CA 1
ATOM 1711 C C . LYS A 1 214 ? 16.081 54.161 27.666 1.00 25.25 230 LYS A C 1
ATOM 1712 O O . LYS A 1 214 ? 16.093 55.376 27.719 1.00 23.55 230 LYS A O 1
ATOM 1718 N N . GLN A 1 215 ? 17.162 53.447 27.395 1.00 26.14 231 GLN A N 1
ATOM 1719 C CA . GLN A 1 215 ? 18.422 54.132 27.180 1.00 26.89 231 GLN A CA 1
ATOM 1720 C C . GLN A 1 215 ? 18.375 55.065 25.980 1.00 21.69 231 GLN A C 1
ATOM 1721 O O . GLN A 1 215 ? 18.761 56.237 26.099 1.00 25.83 231 GLN A O 1
ATOM 1727 N N . SER A 1 216 ? 17.892 54.560 24.836 1.00 22.19 232 SER A N 1
ATOM 1728 C CA . SER A 1 216 ? 17.872 55.332 23.610 1.00 22.65 232 SER A CA 1
ATOM 1729 C C . SER A 1 216 ? 16.938 56.516 23.698 1.00 23.41 232 SER A C 1
ATOM 1730 O O . SER A 1 216 ? 17.262 57.618 23.246 1.00 28.07 232 SER A O 1
ATOM 1733 N N . LEU A 1 217 ? 15.793 56.312 24.352 1.00 22.52 233 LEU A N 1
ATOM 1734 C CA . LEU A 1 217 ? 14.885 57.427 24.476 1.00 23.82 233 LEU A CA 1
ATOM 1735 C C . LEU A 1 217 ? 15.472 58.524 25.369 1.00 21.62 233 LEU A C 1
ATOM 1736 O O . LEU A 1 217 ? 15.379 59.698 25.038 1.00 25.67 233 LEU A O 1
ATOM 1741 N N . LEU A 1 218 ? 16.118 58.156 26.480 1.00 21.37 234 LEU A N 1
ATOM 1742 C CA . LEU A 1 218 ? 16.739 59.143 27.397 1.00 24.75 234 LEU A CA 1
ATOM 1743 C C . LEU A 1 218 ? 17.877 59.915 26.728 1.00 22.86 234 LEU A C 1
ATOM 1744 O O . LEU A 1 218 ? 18.131 61.062 27.053 1.00 26.78 234 LEU A O 1
ATOM 1749 N N . GLN A 1 219 ? 18.558 59.257 25.805 1.00 23.29 235 GLN A N 1
ATOM 1750 C CA . GLN A 1 219 ? 19.647 59.916 25.094 1.00 25.47 235 GLN A CA 1
ATOM 1751 C C . GLN A 1 219 ? 19.094 61.084 24.252 1.00 23.54 235 GLN A C 1
ATOM 1752 O O . GLN A 1 219 ? 19.703 62.137 24.113 1.00 25.78 235 GLN A O 1
ATOM 1758 N N . HIS A 1 220 ? 17.885 60.916 23.709 1.00 20.78 236 HIS A N 1
ATOM 1759 C CA . HIS A 1 220 ? 17.283 61.990 22.921 1.00 19.21 236 HIS A CA 1
ATOM 1760 C C . HIS A 1 220 ? 16.568 63.039 23.768 1.00 18.44 236 HIS A C 1
ATOM 1761 O O . HIS A 1 220 ? 16.510 64.230 23.387 1.00 24.56 236 HIS A O 1
ATOM 1768 N N . PHE A 1 221 ? 16.051 62.600 24.918 1.00 19.38 237 PHE A N 1
ATOM 1769 C CA . PHE A 1 221 ? 15.260 63.486 25.767 1.00 19.35 237 PHE A CA 1
ATOM 1770 C C . PHE A 1 221 ? 15.756 63.482 27.192 1.00 20.26 237 PHE A C 1
ATOM 1771 O O . PHE A 1 221 ? 15.108 63.016 28.107 1.00 20.87 237 PHE A O 1
ATOM 1779 N N . PRO A 1 222 ? 16.962 64.030 27.388 1.00 21.52 238 PRO A N 1
ATOM 1780 C CA . PRO A 1 222 ? 17.417 64.004 28.763 1.00 23.85 238 PRO A CA 1
ATOM 1781 C C . PRO A 1 222 ? 16.652 64.905 29.703 1.00 21.62 238 PRO A C 1
ATOM 1782 O O . PRO A 1 222 ? 16.170 65.973 29.318 1.00 24.59 238 PRO A O 1
ATOM 1786 N N . ASP A 1 223 ? 16.487 64.414 30.915 1.00 27.53 239 ASP A N 1
ATOM 1787 C CA . ASP A 1 223 ? 15.838 65.160 31.981 1.00 30.43 239 ASP A CA 1
ATOM 1788 C C . ASP A 1 223 ? 14.497 65.821 31.774 1.00 30.24 239 ASP A C 1
ATOM 1789 O O . ASP A 1 223 ? 14.205 66.755 32.505 1.00 31.34 239 ASP A O 1
ATOM 1794 N N . ILE A 1 224 ? 13.703 65.408 30.782 1.00 23.10 240 ILE A N 1
ATOM 1795 C CA . ILE A 1 224 ? 12.390 66.003 30.604 1.00 20.04 240 ILE A CA 1
ATOM 1796 C C . ILE A 1 224 ? 11.235 65.004 30.473 1.00 17.32 240 ILE A C 1
ATOM 1797 O O . ILE A 1 224 ? 10.076 65.411 30.408 1.00 20.84 240 ILE A O 1
ATOM 1802 N N . LEU A 1 225 ? 11.540 63.716 30.451 1.00 19.00 241 LEU A N 1
ATOM 1803 C CA . LEU A 1 225 ? 10.516 62.700 30.293 1.00 22.02 241 LEU A CA 1
ATOM 1804 C C . LEU A 1 225 ? 9.768 62.389 31.558 1.00 23.36 241 LEU A C 1
ATOM 1805 O O . LEU A 1 225 ? 10.252 62.638 32.670 1.00 25.60 241 LEU A O 1
ATOM 1810 N N . PRO A 1 226 ? 8.555 61.861 31.421 1.00 21.95 242 PRO A N 1
ATOM 1811 C CA . PRO A 1 226 ? 7.823 61.509 32.641 1.00 23.90 242 PRO A CA 1
ATOM 1812 C C . PRO A 1 226 ? 8.445 60.266 33.296 1.00 22.97 242 PRO A C 1
ATOM 1813 O O . PRO A 1 226 ? 9.258 59.540 32.715 1.00 21.59 242 PRO A O 1
ATOM 1817 N N . LEU A 1 227 ? 8.033 60.016 34.534 1.00 25.07 243 LEU A N 1
ATOM 1818 C CA . LEU A 1 227 ? 8.514 58.875 35.277 1.00 26.88 243 LEU A CA 1
ATOM 1819 C C . LEU A 1 227 ? 8.332 57.585 34.513 1.00 24.52 243 LEU A C 1
ATOM 1820 O O . LEU A 1 227 ? 9.227 56.751 34.485 1.00 24.69 243 LEU A O 1
ATOM 1825 N N . GLU A 1 228 ? 7.182 57.448 33.850 1.00 21.17 244 GLU A N 1
ATOM 1826 C CA . GLU A 1 228 ? 6.920 56.213 33.118 1.00 22.14 244 GLU A CA 1
ATOM 1827 C C . GLU A 1 228 ? 8.002 55.863 32.091 1.00 20.01 244 GLU A C 1
ATOM 1828 O O . GLU A 1 228 ? 8.189 54.695 31.754 1.00 21.57 244 GLU A O 1
ATOM 1834 N N . TYR A 1 229 ? 8.679 56.886 31.572 1.00 19.72 245 TYR A N 1
ATOM 1835 C CA . TYR A 1 229 ? 9.694 56.665 30.547 1.00 19.54 245 TYR A CA 1
ATOM 1836 C C . TYR A 1 229 ? 11.151 56.896 30.931 1.00 25.37 245 TYR A C 1
ATOM 1837 O O . TYR A 1 229 ? 11.993 57.032 30.061 1.00 26.70 245 TYR A O 1
ATOM 1846 N N . GLY A 1 230 ? 11.435 56.909 32.219 1.00 28.71 246 GLY A N 1
ATOM 1847 C CA . GLY A 1 230 ? 12.822 57.071 32.642 1.00 26.85 246 GLY A CA 1
ATOM 1848 C C . GLY A 1 230 ? 13.084 58.410 33.271 1.00 32.78 246 GLY A C 1
ATOM 1849 O O . GLY A 1 230 ? 14.176 58.650 33.794 1.00 33.76 246 GLY A O 1
ATOM 1850 N N . GLY A 1 231 ? 12.094 59.291 33.215 1.00 29.23 247 GLY A N 1
ATOM 1851 C CA . GLY A 1 231 ? 12.220 60.603 33.798 1.00 30.65 247 GLY A CA 1
ATOM 1852 C C . GLY A 1 231 ? 12.137 60.474 35.306 1.00 34.38 247 GLY A C 1
ATOM 1853 O O . GLY A 1 231 ? 11.892 59.390 35.832 1.00 33.90 247 GLY A O 1
ATOM 1854 N N . GLU A 1 232 ? 12.284 61.572 36.019 1.00 38.43 248 GLU A N 1
ATOM 1855 C CA . GLU A 1 232 ? 12.286 61.441 37.463 1.00 43.02 248 GLU A CA 1
ATOM 1856 C C . GLU A 1 232 ? 11.586 62.540 38.227 1.00 42.95 248 GLU A C 1
ATOM 1857 O O . GLU A 1 232 ? 11.574 62.518 39.457 1.00 46.72 248 GLU A O 1
ATOM 1863 N N . GLU A 1 233 ? 10.958 63.465 37.517 1.00 41.29 249 GLU A N 1
ATOM 1864 C CA . GLU A 1 233 ? 10.329 64.584 38.197 1.00 40.59 249 GLU A CA 1
ATOM 1865 C C . GLU A 1 233 ? 8.791 64.626 38.233 1.00 39.10 249 GLU A C 1
ATOM 1866 O O . GLU A 1 233 ? 8.219 65.144 39.193 1.00 43.68 249 GLU A O 1
ATOM 1872 N N . PHE A 1 234 ? 8.115 64.070 37.223 1.00 36.10 250 PHE A N 1
ATOM 1873 C CA . PHE A 1 234 ? 6.642 64.084 37.162 1.00 33.23 250 PHE A CA 1
ATOM 1874 C C . PHE A 1 234 ? 6.076 62.842 36.450 1.00 30.30 250 PHE A C 1
ATOM 1875 O O . PHE A 1 234 ? 6.844 62.103 35.833 1.00 27.75 250 PHE A O 1
ATOM 1883 N N . SER A 1 235 ? 4.747 62.646 36.521 1.00 25.15 251 SER A N 1
ATOM 1884 C CA . SER A 1 235 ? 4.061 61.495 35.894 1.00 27.79 251 SER A CA 1
ATOM 1885 C C . SER A 1 235 ? 3.300 61.800 34.612 1.00 26.12 251 SER A C 1
ATOM 1886 O O . SER A 1 235 ? 2.940 62.953 34.315 1.00 23.91 251 SER A O 1
ATOM 1897 N N . GLU A 1 237 ? 0.220 61.099 34.067 1.00 22.86 253 GLU A N 1
ATOM 1898 C CA . GLU A 1 237 ? -1.095 61.626 34.432 1.00 24.26 253 GLU A CA 1
ATOM 1899 C C . GLU A 1 237 ? -1.043 63.124 34.713 1.00 27.00 253 GLU A C 1
ATOM 1900 O O . GLU A 1 237 ? -2.012 63.839 34.404 1.00 25.89 253 GLU A O 1
ATOM 1906 N N . ASP A 1 238 ? 0.061 63.604 35.270 1.00 21.56 254 ASP A N 1
ATOM 1907 C CA . ASP A 1 238 ? 0.219 65.040 35.557 1.00 24.69 254 ASP A CA 1
ATOM 1908 C C . ASP A 1 238 ? 0.227 65.782 34.229 1.00 24.03 254 ASP A C 1
ATOM 1909 O O . ASP A 1 238 ? -0.464 66.791 34.068 1.00 23.55 254 ASP A O 1
ATOM 1914 N N . ILE A 1 239 ? 1.020 65.307 33.267 1.00 21.78 255 ILE A N 1
ATOM 1915 C CA . ILE A 1 239 ? 1.031 66.071 32.043 1.00 21.45 255 ILE A CA 1
ATOM 1916 C C . ILE A 1 239 ? -0.216 65.924 31.227 1.00 20.54 255 ILE A C 1
ATOM 1917 O O . ILE A 1 239 ? -0.585 66.867 30.537 1.00 18.15 255 ILE A O 1
ATOM 1922 N N A CYS A 1 240 ? -0.858 64.765 31.283 0.50 19.07 256 CYS A N 1
ATOM 1923 N N B CYS A 1 240 ? -0.905 64.778 31.331 0.50 20.84 256 CYS A N 1
ATOM 1924 C CA A CYS A 1 240 ? -2.099 64.596 30.535 0.50 22.42 256 CYS A CA 1
ATOM 1925 C CA B CYS A 1 240 ? -2.192 64.577 30.617 0.50 24.76 256 CYS A CA 1
ATOM 1926 C C A CYS A 1 240 ? -3.191 65.512 31.105 0.50 21.12 256 CYS A C 1
ATOM 1927 C C B CYS A 1 240 ? -3.150 65.613 31.119 0.50 22.19 256 CYS A C 1
ATOM 1928 O O A CYS A 1 240 ? -3.972 66.065 30.338 0.50 19.89 256 CYS A O 1
ATOM 1929 O O B CYS A 1 240 ? -3.774 66.341 30.363 0.50 22.02 256 CYS A O 1
ATOM 1934 N N . GLN A 1 241 ? -3.250 65.656 32.432 1.00 20.72 257 GLN A N 1
ATOM 1935 C CA . GLN A 1 241 ? -4.235 66.545 33.058 1.00 18.73 257 GLN A CA 1
ATOM 1936 C C . GLN A 1 241 ? -3.952 67.997 32.726 1.00 18.00 257 GLN A C 1
ATOM 1937 O O . GLN A 1 241 ? -4.886 68.770 32.418 1.00 21.03 257 GLN A O 1
ATOM 1943 N N . GLU A 1 242 ? -2.682 68.385 32.766 1.00 17.10 258 GLU A N 1
ATOM 1944 C CA . GLU A 1 242 ? -2.293 69.780 32.468 1.00 17.00 258 GLU A CA 1
ATOM 1945 C C . GLU A 1 242 ? -2.626 70.125 31.018 1.00 16.68 258 GLU A C 1
ATOM 1946 O O . GLU A 1 242 ? -3.156 71.207 30.725 1.00 18.52 258 GLU A O 1
ATOM 1952 N N . TRP A 1 243 ? -2.306 69.219 30.110 1.00 15.07 259 TRP A N 1
ATOM 1953 C CA . TRP A 1 243 ? -2.620 69.521 28.708 1.00 14.46 259 TRP A CA 1
ATOM 1954 C 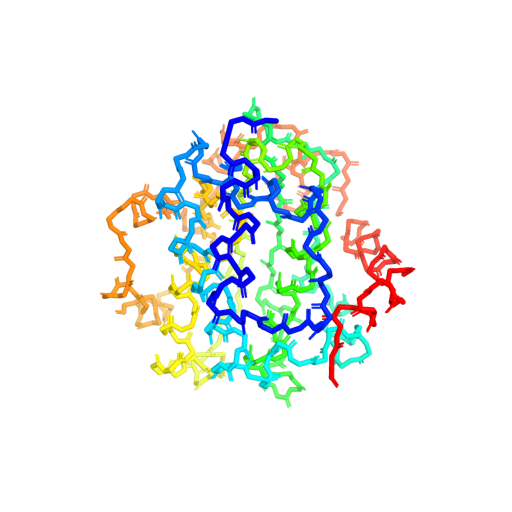C . TRP A 1 243 ? -4.095 69.481 28.382 1.00 15.76 259 TRP A C 1
ATOM 1955 O O . TRP A 1 243 ? -4.572 70.296 27.591 1.00 16.88 259 TRP A O 1
ATOM 1966 N N . THR A 1 244 ? -4.798 68.532 29.000 1.00 15.71 260 THR A N 1
ATOM 1967 C CA . THR A 1 244 ? -6.245 68.450 28.800 1.00 16.26 260 THR A CA 1
ATOM 1968 C C . THR A 1 244 ? -6.906 69.752 29.320 1.00 17.00 260 THR A C 1
ATOM 1969 O O . THR A 1 244 ? -7.799 70.289 28.662 1.00 17.46 260 THR A O 1
ATOM 1973 N N A ASN A 1 245 ? -6.484 70.249 30.473 0.50 17.04 261 ASN A N 1
ATOM 1974 N N B ASN A 1 245 ? -6.449 70.241 30.474 0.50 17.15 261 ASN A N 1
ATOM 1975 C CA A ASN A 1 245 ? -7.067 71.493 30.972 0.50 17.93 261 ASN A CA 1
ATOM 1976 C CA B ASN A 1 245 ? -6.974 71.487 31.048 0.50 18.26 261 ASN A CA 1
ATOM 1977 C C A ASN A 1 245 ? -6.794 72.619 29.968 0.50 17.32 261 ASN A C 1
ATOM 1978 C C B ASN A 1 245 ? -6.732 72.666 30.102 0.50 17.48 261 ASN A C 1
ATOM 1979 O O A ASN A 1 245 ? -7.696 73.378 29.613 0.50 16.59 261 ASN A O 1
ATOM 1980 O O B ASN A 1 245 ? -7.588 73.520 29.934 0.50 18.92 261 ASN A O 1
ATOM 1989 N N . PHE A 1 246 ? -5.556 72.702 29.473 1.00 18.00 262 PHE A N 1
ATOM 1990 C CA . PHE A 1 246 ? -5.221 73.770 28.532 1.00 16.77 262 PHE A CA 1
ATOM 1991 C C . PHE A 1 246 ? -6.086 73.683 27.268 1.00 16.36 262 PHE A C 1
ATOM 1992 O O . PHE A 1 246 ? -6.564 74.721 26.758 1.00 15.90 262 PHE A O 1
ATOM 2000 N N . ILE A 1 247 ? -6.315 72.460 26.759 1.00 16.13 263 ILE A N 1
ATOM 2001 C CA . ILE A 1 247 ? -7.151 72.295 25.577 1.00 14.60 263 ILE A CA 1
ATOM 2002 C C . ILE A 1 247 ? -8.568 72.763 25.918 1.00 17.21 263 ILE A C 1
ATOM 2003 O O . ILE A 1 247 ? -9.190 73.487 25.146 1.00 17.92 263 ILE A O 1
ATOM 2024 N N . LYS A 1 249 ? -9.479 74.913 28.126 1.00 18.33 265 LYS A N 1
ATOM 2025 C CA . LYS A 1 249 ? -9.500 76.370 28.270 1.00 20.75 265 LYS A CA 1
ATOM 2026 C C . LYS A 1 249 ? -9.405 77.084 26.947 1.00 22.45 265 LYS A C 1
ATOM 2027 O O . LYS A 1 249 ? -9.787 78.250 26.858 1.00 23.14 265 LYS A O 1
ATOM 2033 N N . SER A 1 250 ? -8.889 76.383 25.928 1.00 19.80 266 SER A N 1
ATOM 2034 C CA . SER A 1 250 ? -8.699 76.950 24.602 1.00 17.91 266 SER A CA 1
ATOM 2035 C C . SER A 1 250 ? -9.864 76.674 23.689 1.00 21.29 266 SER A C 1
ATOM 2036 O O . SER A 1 250 ? -9.747 76.896 22.471 1.00 22.29 266 SER A O 1
ATOM 2039 N N . GLU A 1 251 ? -10.968 76.176 24.259 1.00 25.32 267 GLU A N 1
ATOM 2040 C CA . GLU A 1 251 ? -12.118 75.779 23.440 1.00 29.99 267 GLU A CA 1
ATOM 2041 C C . GLU A 1 251 ? -12.666 76.858 22.504 1.00 31.39 267 GLU A C 1
ATOM 2042 O O . GLU A 1 251 ? -13.092 76.538 21.399 1.00 27.49 267 GLU A O 1
ATOM 2048 N N . ASP A 1 252 ? -12.593 78.120 22.905 1.00 26.78 268 ASP A N 1
ATOM 2049 C CA . ASP A 1 252 ? -13.092 79.200 22.075 1.00 36.33 268 ASP A CA 1
ATOM 2050 C C . ASP A 1 252 ? -12.097 79.609 20.969 1.00 34.07 268 ASP A C 1
ATOM 2051 O O . ASP A 1 252 ? -12.521 79.980 19.880 1.00 34.96 268 ASP A O 1
ATOM 2056 N N . TYR A 1 253 ? -10.785 79.545 21.225 1.00 28.62 269 TYR A N 1
ATOM 2057 C CA . TYR A 1 253 ? -9.831 79.838 20.160 1.00 24.61 269 TYR A CA 1
ATOM 2058 C C . TYR A 1 253 ? -10.046 78.716 19.150 1.00 22.36 269 TYR A C 1
ATOM 2059 O O . TYR A 1 253 ? -10.107 78.948 17.932 1.00 23.82 269 TYR A O 1
ATOM 2068 N N . LEU A 1 254 ? -10.151 77.472 19.641 1.00 21.17 270 LEU A N 1
ATOM 2069 C CA . LEU A 1 254 ? -10.351 76.368 18.744 1.00 20.29 270 LEU A CA 1
ATOM 2070 C C . LEU A 1 254 ? -11.654 76.576 17.950 1.00 24.99 270 LEU A C 1
ATOM 2071 O O . LEU A 1 254 ? -11.717 76.207 16.792 1.00 27.29 270 LEU A O 1
ATOM 2076 N N . SER A 1 255 ? -12.648 77.189 18.601 1.00 28.29 271 SER A N 1
ATOM 2077 C CA . SER A 1 255 ? -13.946 77.497 17.957 1.00 32.06 271 SER A CA 1
ATOM 2078 C C . SER A 1 255 ? -13.756 78.539 16.869 1.00 28.14 271 SER A C 1
ATOM 2079 O O . SER A 1 255 ? -14.386 78.459 15.825 1.00 32.97 271 SER A O 1
ATOM 2082 N N . SER A 1 256 ? -12.913 79.532 17.131 1.00 31.74 272 SER A N 1
ATOM 2083 C CA . SER A 1 256 ? -12.669 80.604 16.179 1.00 24.65 272 SER A CA 1
ATOM 2084 C C . SER A 1 256 ? -11.974 80.141 14.917 1.00 29.65 272 SER A C 1
ATOM 2085 O O . SER A 1 256 ? -12.070 80.823 13.895 1.00 32.62 272 SER A O 1
ATOM 2088 N N . ILE A 1 257 ? -11.286 78.992 14.961 1.00 28.51 273 ILE A N 1
ATOM 2089 C CA . ILE A 1 257 ? -10.599 78.476 13.775 1.00 29.06 273 ILE A CA 1
ATOM 2090 C C . ILE A 1 257 ? -11.306 77.245 13.258 1.00 30.79 273 ILE A C 1
ATOM 2091 O O . ILE A 1 257 ? -10.735 76.451 12.499 1.00 29.12 273 ILE A O 1
ATOM 2096 N N . SER A 1 258 ? -12.556 77.092 13.711 1.00 33.74 274 SER A N 1
ATOM 2097 C CA . SER A 1 258 ? -13.417 75.982 13.316 1.00 38.49 274 SER A CA 1
ATOM 2098 C C . SER A 1 258 ? -14.456 76.514 12.343 1.00 41.59 274 SER A C 1
ATOM 2099 O O . SER A 1 258 ? -14.640 77.726 12.208 1.00 42.00 274 SER A O 1
ATOM 2102 N N . GLU A 1 259 ? -15.151 75.594 11.691 1.00 43.00 275 GLU A N 1
ATOM 2103 C CA . GLU A 1 259 ? -16.182 75.971 10.739 1.00 48.54 275 GLU A CA 1
ATOM 2104 C C . GLU A 1 259 ? -17.318 74.960 10.707 1.00 49.56 275 GLU A C 1
ATOM 2105 O O . GLU A 1 259 ? -18.477 75.400 10.550 1.00 52.28 275 GLU A O 1
#